Protein AF-0000000066163074 (afdb_homodimer)

Solvent-accessible surface area (backbone atoms only — not comparable to full-atom values): 10257 Å² total; per-residue (Å²): 130,59,68,66,58,40,49,53,44,9,51,51,46,27,50,47,53,53,48,52,39,58,75,69,28,53,59,56,53,18,57,73,70,73,49,56,50,67,56,55,60,53,31,64,76,49,52,41,51,51,48,14,40,52,37,32,73,64,60,67,40,55,69,51,45,58,46,47,51,47,50,45,52,49,45,47,53,53,57,69,54,60,77,75,79,71,65,78,72,77,70,128,129,58,68,66,58,40,48,53,45,8,50,50,45,28,52,46,53,54,48,51,38,58,74,70,28,55,59,57,53,20,56,73,71,72,48,55,48,68,54,56,61,54,31,66,76,49,53,41,51,51,49,15,40,52,37,32,75,65,61,69,42,55,69,50,46,59,46,48,51,48,49,47,53,49,44,49,55,51,57,70,54,65,80,75,79,70,65,77,77,72,74,129

Radius of gyration: 22.85 Å; Cα contacts (8 Å, |Δi|>4): 133; chains: 2; bounding box: 43×94×61 Å

InterPro domains:
  IPR001387 Cro/C1-type, helix-turn-helix domain [cd00093] (26-67)
  IPR007933 Transcription activator CII [PF05269] (1-91)
  IPR010982 Lambda repressor-like, DNA-binding domain superfamily [G3DSA:1.10.260.40] (2-82)
  IPR010982 Lambda repressor-like, DNA-binding domain superfamily [SSF47413] (5-79)

Seque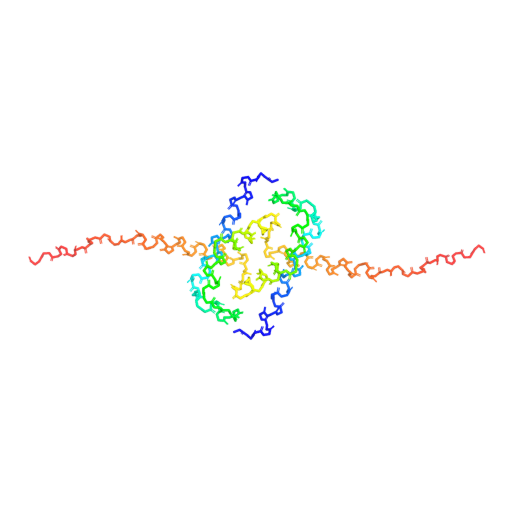nce (184 aa):
MELTSTRKKANAITSSILNRIAIRGQRKVADALGINESQISRWKGDFIPKMGMLLAVLEWGVEDEELAELAKKVAHLLTKEKPQDCGNSFEAMELTSTRKKANAITSSILNRIAIRGQRKVADALGINESQISRWKGDFIPKMGMLLAVLEWGVEDEELAELAKKVAHLLTKEKPQDCGNSFEA

Organism: Salmonella phage P22 (NCBI:txid10754)

Secondary structure (DSSP, 8-state):
--HHHHHHHHHHHHHHHHHHHHHH-HHHHHHHHTS-HHHHHHHTTTHHHHHHHHHHHTT--HHHHHHHHHHHHHHHHHHHS-----------/--HHHHHHHHHHHHHHHHHHHHHH-HHHHHHHHTS-HHHHHHHTTTHHHHHHHHHHHTT--HHHHHHHHHHHHHHHHHHSS-----------

Nearest PDB structures (foldseek):
  8igr-assembly1_C  TM=7.443E-01  e=2.451E-06  Opitutus terrae
  1zs4-assembly1_C  TM=7.056E-01  e=2.034E-06  Lambdavirus lambda
  1xwr-assembly1_D  TM=6.818E-01  e=3.142E-06  Lambdavirus lambda
  1xwr-assembly1_B  TM=7.071E-01  e=4.560E-06  Lambdavirus lambda
  1zs4-assembly1_B  TM=6.484E-01  e=6.221E-06  Lambdavirus lambda

pLDDT: mean 77.56, std 20.1, range [38.16, 97.31]

Structure (mmCIF, N/CA/C/O backbone):
data_AF-0000000066163074-model_v1
#
loop_
_entity.id
_entity.type
_entity.pdbx_description
1 polymer 'Transcriptional activator protein C1'
#
loop_
_atom_site.group_PDB
_atom_site.id
_atom_site.type_symbol
_atom_site.label_atom_id
_atom_site.label_alt_id
_atom_site.label_comp_id
_atom_site.label_asym_id
_atom_site.label_entity_id
_atom_site.label_seq_id
_atom_site.pdbx_PDB_ins_code
_atom_site.Cartn_x
_atom_site.Cartn_y
_atom_site.Cartn_z
_atom_site.occupancy
_atom_site.B_iso_or_equiv
_atom_site.auth_seq_id
_atom_site.auth_comp_id
_atom_site.auth_asym_id
_atom_site.auth_atom_id
_atom_site.pdbx_PDB_model_num
ATOM 1 N N . MET A 1 1 ? -12.43 -15.164 4.781 1 49.72 1 MET A N 1
ATOM 2 C CA . MET A 1 1 ? -12.367 -13.898 5.504 1 49.72 1 MET A CA 1
ATOM 3 C C . MET A 1 1 ? -13.594 -13.039 5.203 1 49.72 1 MET A C 1
ATOM 5 O O . MET A 1 1 ? -14.086 -13.023 4.074 1 49.72 1 MET A O 1
ATOM 9 N N . GLU A 1 2 ? -14.43 -12.711 6.121 1 65.25 2 GLU A N 1
ATOM 10 C CA . GLU A 1 2 ? -15.688 -12.008 5.891 1 65.25 2 GLU A CA 1
ATOM 11 C C . GLU A 1 2 ? -15.445 -10.641 5.254 1 65.25 2 GLU A C 1
ATOM 13 O O . GLU A 1 2 ? -14.477 -9.961 5.586 1 65.25 2 GLU A O 1
ATOM 18 N N . LEU A 1 3 ? -15.883 -10.445 4.109 1 71.88 3 LEU A N 1
ATOM 19 C CA . LEU A 1 3 ? -15.812 -9.211 3.328 1 71.88 3 LEU A CA 1
ATOM 20 C C . LEU A 1 3 ? -15.891 -7.988 4.234 1 71.88 3 LEU A C 1
ATOM 22 O O . LEU A 1 3 ? -15.164 -7.016 4.035 1 71.88 3 LEU A O 1
ATOM 26 N N . THR A 1 4 ? -16.719 -8.117 5.27 1 79.69 4 THR A N 1
ATOM 27 C CA . THR A 1 4 ? -16.906 -6.977 6.156 1 79.69 4 THR A CA 1
ATOM 28 C C . THR A 1 4 ? -15.656 -6.73 7.004 1 79.69 4 THR A C 1
ATOM 30 O O . THR A 1 4 ? -15.266 -5.582 7.223 1 79.69 4 THR A O 1
ATOM 33 N N . SER A 1 5 ? -15.062 -7.777 7.332 1 87.19 5 SER A N 1
ATOM 34 C CA . SER A 1 5 ? -13.859 -7.641 8.141 1 87.19 5 SER A CA 1
ATOM 35 C C . SER A 1 5 ? -12.688 -7.129 7.301 1 87.19 5 SER A C 1
ATOM 37 O O . SER A 1 5 ? -11.906 -6.297 7.762 1 87.19 5 SER A O 1
ATOM 39 N N . THR A 1 6 ? -12.641 -7.508 6.086 1 88.62 6 THR A N 1
ATOM 40 C CA . THR A 1 6 ? -11.578 -7.07 5.188 1 88.62 6 THR A CA 1
ATOM 41 C C . THR A 1 6 ? -11.727 -5.59 4.852 1 88.62 6 THR A C 1
ATOM 43 O O . THR A 1 6 ? -10.734 -4.855 4.789 1 88.62 6 THR A O 1
ATOM 46 N N . ARG A 1 7 ? -13.016 -5.188 4.801 1 90.25 7 ARG A N 1
ATOM 47 C CA . ARG A 1 7 ? -13.273 -3.785 4.492 1 90.25 7 ARG A CA 1
ATOM 48 C C . ARG A 1 7 ? -12.891 -2.887 5.664 1 90.25 7 ARG A C 1
ATOM 50 O O . ARG A 1 7 ? -12.367 -1.787 5.465 1 90.25 7 ARG A O 1
ATOM 57 N N . LYS A 1 8 ? -13.164 -3.375 6.805 1 91.06 8 LYS A N 1
ATOM 58 C CA . LYS A 1 8 ? -12.789 -2.611 7.992 1 91.06 8 LYS A CA 1
ATOM 59 C C . LYS A 1 8 ? -11.273 -2.479 8.102 1 91.06 8 LYS A C 1
ATOM 61 O O . LYS A 1 8 ? -10.758 -1.404 8.422 1 91.06 8 LYS A O 1
ATOM 66 N N . LYS A 1 9 ? -10.648 -3.531 7.777 1 89.12 9 LYS A N 1
ATOM 67 C CA . LYS A 1 9 ? -9.188 -3.502 7.797 1 89.12 9 LYS A CA 1
ATOM 68 C C . LYS A 1 9 ? -8.641 -2.58 6.711 1 89.12 9 LYS A C 1
ATOM 70 O O . LYS A 1 9 ? -7.691 -1.832 6.945 1 89.12 9 LYS A O 1
ATOM 75 N N . ALA A 1 10 ? -9.258 -2.625 5.574 1 92 10 ALA A N 1
ATOM 76 C CA . ALA A 1 10 ? -8.867 -1.763 4.465 1 92 10 ALA A CA 1
ATOM 77 C C . ALA A 1 10 ? -9.008 -0.29 4.836 1 92 10 ALA A C 1
ATOM 79 O O . ALA A 1 10 ? -8.109 0.514 4.562 1 92 10 ALA A O 1
ATOM 80 N N . ASN A 1 11 ? -10.109 0.007 5.492 1 92.06 11 ASN A N 1
ATOM 81 C CA . ASN A 1 11 ? -10.344 1.383 5.918 1 92.06 11 ASN A CA 1
ATOM 82 C C . ASN A 1 11 ? -9.32 1.835 6.949 1 92.06 11 ASN A C 1
ATOM 84 O O . ASN A 1 11 ? -8.867 2.984 6.926 1 92.06 11 ASN A O 1
ATOM 88 N N . ALA A 1 12 ? -8.938 0.929 7.777 1 89.62 12 ALA A N 1
ATOM 89 C CA . ALA A 1 12 ? -7.945 1.246 8.805 1 89.62 12 ALA A CA 1
ATOM 90 C C . ALA A 1 12 ? -6.578 1.508 8.18 1 89.62 12 ALA A C 1
ATOM 92 O O . ALA A 1 12 ? -5.875 2.441 8.578 1 89.62 12 ALA A O 1
ATOM 93 N N . ILE A 1 13 ? -6.25 0.752 7.215 1 90.88 13 ILE A N 1
ATOM 94 C CA . ILE A 1 13 ? -4.977 0.93 6.523 1 90.88 13 ILE A CA 1
ATOM 95 C C . ILE A 1 13 ? -4.98 2.26 5.773 1 90.88 13 ILE A C 1
ATOM 97 O O . ILE A 1 13 ? -4.023 3.033 5.867 1 90.88 13 ILE A O 1
ATOM 101 N N . THR A 1 14 ? -6.098 2.529 5.129 1 92.31 14 THR A N 1
ATOM 102 C CA . THR A 1 14 ? -6.254 3.779 4.391 1 92.31 14 THR A CA 1
ATOM 103 C C . THR A 1 14 ? -6.094 4.977 5.32 1 92.31 14 THR A C 1
ATOM 105 O O . THR A 1 14 ? -5.352 5.914 5.016 1 92.31 14 THR A O 1
ATOM 108 N N . SER A 1 15 ? -6.777 4.855 6.449 1 91.62 15 SER A N 1
ATOM 109 C CA . SER A 1 15 ? -6.707 5.934 7.43 1 91.62 15 SER A CA 1
ATOM 110 C C . SER A 1 15 ? -5.281 6.125 7.938 1 91.62 15 SER A C 1
ATOM 112 O O . SER A 1 15 ? -4.824 7.258 8.109 1 91.62 15 SER A O 1
ATOM 114 N N . SER A 1 16 ? -4.598 5.055 8.133 1 88.69 16 SER A N 1
ATOM 115 C CA . SER A 1 16 ? -3.225 5.113 8.625 1 88.69 16 SER A CA 1
ATOM 116 C C . SER A 1 16 ? -2.297 5.773 7.613 1 88.69 16 SER A C 1
ATOM 118 O O . SER A 1 16 ? -1.435 6.574 7.984 1 88.69 16 SER A O 1
ATOM 120 N N . ILE A 1 17 ? -2.463 5.504 6.398 1 91.75 17 ILE A N 1
ATOM 121 C CA . ILE A 1 17 ? -1.638 6.078 5.34 1 91.75 17 ILE A CA 1
ATOM 122 C C . ILE A 1 17 ? -1.912 7.578 5.227 1 91.75 17 ILE A C 1
ATOM 124 O O . ILE A 1 17 ? -0.98 8.383 5.164 1 91.75 17 ILE A O 1
ATOM 128 N N . LEU A 1 18 ? -3.178 7.91 5.277 1 92.38 18 LEU A N 1
ATOM 129 C CA . LEU A 1 18 ? -3.559 9.312 5.18 1 92.38 18 LEU A CA 1
ATOM 130 C C . LEU A 1 18 ? -3.021 10.109 6.367 1 92.38 18 LEU A C 1
ATOM 132 O O . LEU A 1 18 ? -2.562 11.242 6.207 1 92.38 18 LEU A O 1
ATOM 136 N N . ASN A 1 19 ? -3.039 9.453 7.48 1 88.25 19 ASN A N 1
ATOM 137 C CA . ASN A 1 19 ? -2.512 10.086 8.68 1 88.25 19 ASN A CA 1
ATOM 138 C C . ASN A 1 19 ? -1.003 10.297 8.586 1 88.25 19 ASN A C 1
ATOM 140 O O . ASN A 1 19 ? -0.492 11.344 9 1 88.25 19 ASN A O 1
ATOM 144 N N . ARG A 1 20 ? -0.364 9.359 8.055 1 89.56 20 ARG A N 1
ATOM 145 C CA . ARG A 1 20 ? 1.082 9.484 7.902 1 89.56 20 ARG A CA 1
ATOM 146 C C . ARG A 1 20 ? 1.434 10.594 6.914 1 89.56 20 ARG A C 1
ATOM 148 O O . ARG A 1 20 ? 2.395 11.336 7.125 1 89.56 20 ARG A O 1
ATOM 155 N N . ILE A 1 21 ? 0.714 10.695 5.934 1 92.69 21 ILE A N 1
ATOM 156 C CA . ILE A 1 21 ? 0.917 11.781 4.98 1 92.69 21 ILE A CA 1
ATOM 157 C C . ILE A 1 21 ? 0.684 13.125 5.668 1 92.69 21 ILE A C 1
ATOM 159 O O . ILE A 1 21 ? 1.457 14.062 5.48 1 92.69 21 ILE A O 1
ATOM 163 N N . ALA A 1 22 ? -0.344 13.164 6.434 1 90.75 22 ALA A N 1
ATOM 164 C CA . ALA A 1 22 ? -0.709 14.406 7.113 1 90.75 22 ALA A CA 1
ATOM 165 C C . ALA A 1 22 ? 0.36 14.812 8.117 1 90.75 22 ALA A C 1
ATOM 167 O O . ALA A 1 22 ? 0.726 15.992 8.203 1 90.75 22 ALA A O 1
ATOM 168 N N . ILE A 1 23 ? 0.859 13.922 8.844 1 84.81 23 ILE A N 1
ATOM 169 C CA . ILE A 1 23 ? 1.831 14.195 9.898 1 84.81 23 ILE A CA 1
ATOM 170 C C . ILE A 1 23 ? 3.154 14.641 9.281 1 84.81 23 ILE A C 1
ATOM 172 O O . ILE A 1 23 ? 3.787 15.578 9.766 1 84.81 23 ILE A O 1
ATOM 176 N N . ARG A 1 24 ? 3.564 14.023 8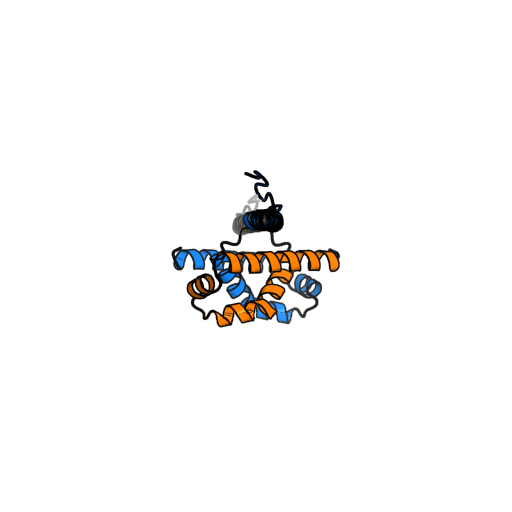.266 1 88.44 24 ARG A N 1
ATOM 177 C CA . ARG A 1 24 ? 4.801 14.398 7.59 1 88.44 24 ARG A CA 1
ATOM 178 C C . ARG A 1 24 ? 4.621 15.688 6.793 1 88.44 24 ARG A C 1
ATOM 180 O O . ARG A 1 24 ? 5.57 16.453 6.621 1 88.44 24 ARG A O 1
ATOM 187 N N . GLY A 1 25 ? 3.404 15.906 6.27 1 92.25 25 GLY A N 1
ATOM 188 C CA . GLY A 1 25 ? 3.117 17.016 5.375 1 92.25 25 GLY A CA 1
ATOM 189 C C . GLY A 1 25 ? 2.957 16.594 3.928 1 92.25 25 GLY A C 1
ATOM 190 O O . GLY A 1 25 ? 3.879 16.031 3.336 1 92.25 25 GLY A O 1
ATOM 191 N N . GLN A 1 26 ? 1.865 16.875 3.42 1 94.31 26 GLN A N 1
ATOM 192 C CA . GLN A 1 26 ? 1.563 16.469 2.049 1 94.31 26 GLN A CA 1
ATOM 193 C C . GLN A 1 26 ? 2.605 17.016 1.075 1 94.31 26 GLN A C 1
ATOM 195 O O . GLN A 1 26 ? 3.012 16.312 0.142 1 94.31 26 GLN A O 1
ATOM 200 N N . ARG A 1 27 ? 3.041 18.25 1.321 1 95.81 27 ARG A N 1
ATOM 201 C CA . ARG A 1 27 ? 4.043 18.844 0.449 1 95.81 27 ARG A CA 1
ATOM 202 C C . ARG A 1 27 ? 5.371 18.109 0.541 1 95.81 27 ARG A C 1
ATOM 204 O O . ARG A 1 27 ? 6.023 17.859 -0.477 1 95.81 27 ARG A O 1
ATOM 211 N N . LYS A 1 28 ? 5.812 17.75 1.668 1 94.81 28 LYS A N 1
ATOM 212 C CA . LYS A 1 28 ? 7.07 17.031 1.876 1 94.81 28 LYS A CA 1
ATOM 213 C C . LYS A 1 28 ? 7.035 15.648 1.236 1 94.81 28 LYS A C 1
ATOM 215 O O . LYS A 1 28 ? 8.016 15.219 0.624 1 94.81 28 LYS A O 1
ATOM 220 N N . VAL A 1 29 ? 5.934 15 1.354 1 95.06 29 VAL A N 1
ATOM 221 C CA . VAL A 1 29 ? 5.77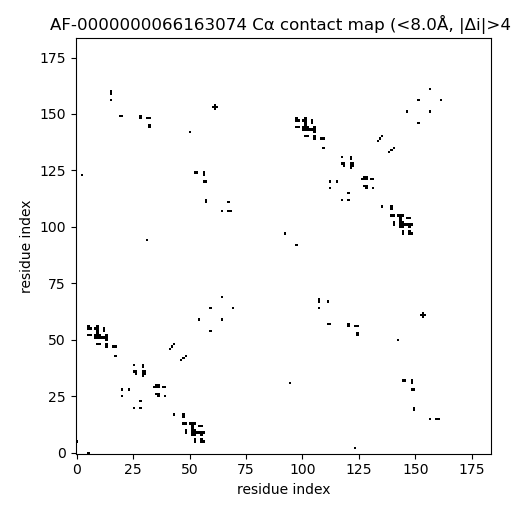7 13.68 0.752 1 95.06 29 VAL A CA 1
ATOM 222 C C . VAL A 1 29 ? 5.828 13.797 -0.77 1 95.06 29 VAL A C 1
ATOM 224 O O . VAL A 1 29 ? 6.512 13.016 -1.436 1 95.06 29 VAL A O 1
ATOM 227 N N . ALA A 1 30 ? 5.09 14.812 -1.291 1 97.19 30 ALA A N 1
ATOM 228 C CA . ALA A 1 30 ? 5.082 15.047 -2.732 1 97.19 30 ALA A CA 1
ATOM 229 C C . ALA A 1 30 ? 6.496 15.297 -3.254 1 97.19 30 ALA A C 1
ATOM 231 O O . ALA A 1 30 ? 6.898 14.727 -4.273 1 97.19 30 ALA A O 1
ATOM 232 N N . ASP A 1 31 ? 7.254 16.094 -2.51 1 95.44 31 ASP A N 1
ATOM 233 C CA . ASP A 1 31 ? 8.625 16.406 -2.895 1 95.44 31 ASP A CA 1
ATOM 234 C C . ASP A 1 31 ? 9.5 15.156 -2.902 1 95.44 31 ASP A C 1
ATOM 236 O O . ASP A 1 31 ? 10.336 14.984 -3.787 1 95.44 31 ASP A O 1
ATOM 240 N N . ALA A 1 32 ? 9.234 14.344 -1.963 1 94.12 32 ALA A N 1
ATOM 241 C CA . ALA A 1 32 ? 10.008 13.109 -1.87 1 94.12 32 ALA A CA 1
ATOM 242 C C . ALA A 1 32 ? 9.711 12.188 -3.043 1 94.12 32 ALA A C 1
ATOM 244 O O . ALA A 1 32 ? 10.586 11.445 -3.496 1 94.12 32 ALA A O 1
ATOM 245 N N . LEU A 1 33 ? 8.516 12.234 -3.471 1 94.69 33 LEU A N 1
ATOM 246 C CA . LEU A 1 33 ? 8.094 11.391 -4.586 1 94.69 33 LEU A CA 1
ATOM 247 C C . LEU A 1 33 ? 8.398 12.062 -5.918 1 94.69 33 LEU A C 1
ATOM 249 O O . LEU A 1 33 ? 8.273 11.438 -6.977 1 94.69 33 LEU A O 1
ATOM 253 N N . GLY A 1 34 ? 8.742 13.305 -5.949 1 94.94 34 GLY A N 1
ATOM 254 C CA . GLY A 1 34 ? 9.008 14.055 -7.168 1 94.94 34 GLY A CA 1
ATOM 255 C C . GLY A 1 34 ? 7.75 14.422 -7.934 1 94.94 34 GLY A C 1
ATOM 256 O O . GLY A 1 34 ? 7.746 14.406 -9.164 1 94.94 34 GLY A O 1
ATOM 257 N N . ILE A 1 35 ? 6.66 14.562 -7.199 1 95.06 35 ILE A N 1
ATOM 258 C CA . ILE A 1 35 ? 5.398 14.914 -7.848 1 95.06 35 ILE A CA 1
ATOM 259 C C . ILE A 1 35 ? 4.824 16.172 -7.215 1 95.06 35 ILE A C 1
ATOM 261 O O . ILE A 1 35 ? 5.375 16.703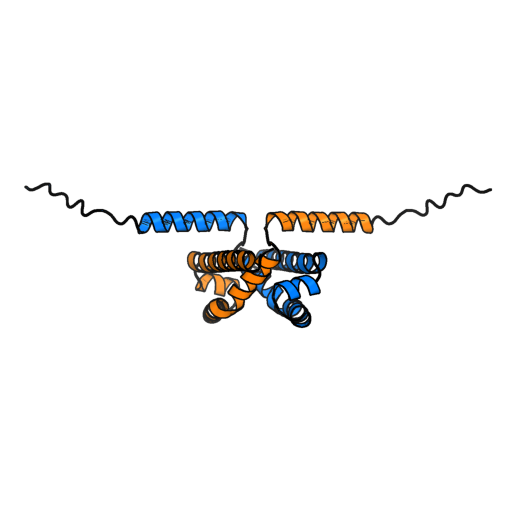 -6.242 1 95.06 35 ILE A O 1
ATOM 265 N N . ASN A 1 36 ? 3.691 16.703 -7.859 1 96.5 36 ASN A N 1
ATOM 266 C CA . ASN A 1 36 ? 3.01 17.875 -7.309 1 96.5 36 ASN A CA 1
ATOM 267 C C . ASN A 1 36 ? 2.057 17.484 -6.18 1 96.5 36 ASN A C 1
ATOM 269 O O . ASN A 1 36 ? 1.429 16.422 -6.234 1 96.5 36 ASN A O 1
ATOM 273 N N . GLU A 1 37 ? 1.898 18.422 -5.277 1 94.5 37 GLU A N 1
ATOM 274 C CA . GLU A 1 37 ? 1.022 18.203 -4.133 1 94.5 37 GLU A CA 1
ATOM 275 C C . GLU A 1 37 ? -0.395 17.859 -4.578 1 94.5 37 GLU A C 1
ATOM 277 O O . GLU A 1 37 ? -1.091 17.078 -3.912 1 94.5 37 GLU A O 1
ATOM 282 N N . SER A 1 38 ? -0.752 18.422 -5.664 1 95.12 38 SER A N 1
ATOM 283 C CA . SER A 1 38 ? -2.092 18.172 -6.184 1 95.12 38 SER A CA 1
ATOM 284 C C . SER A 1 38 ? -2.279 16.703 -6.543 1 95.12 38 SER A C 1
ATOM 286 O O . SER A 1 38 ? -3.4 16.188 -6.512 1 95.12 38 SER A O 1
ATOM 288 N N . GLN A 1 39 ? -1.152 16.094 -6.918 1 96.19 39 GLN A N 1
ATOM 289 C CA . GLN A 1 39 ? -1.227 14.664 -7.211 1 96.19 39 GLN A CA 1
ATOM 290 C C . GLN A 1 39 ? -1.542 13.859 -5.953 1 96.19 39 GLN A C 1
ATOM 292 O O . GLN A 1 39 ? -2.359 12.938 -5.988 1 96.19 39 GLN A O 1
ATOM 297 N N . ILE A 1 40 ? -1.008 14.227 -4.848 1 95.5 40 ILE A N 1
ATOM 298 C CA . ILE A 1 40 ? -1.279 13.555 -3.58 1 95.5 40 ILE A CA 1
ATOM 299 C C . ILE A 1 40 ? -2.752 13.719 -3.211 1 95.5 40 ILE A C 1
ATOM 301 O O . ILE A 1 40 ? -3.375 12.797 -2.684 1 95.5 40 ILE A O 1
ATOM 305 N N . SER A 1 41 ? -3.334 14.938 -3.469 1 94.25 41 SER A N 1
ATOM 306 C CA . SER A 1 41 ? -4.746 15.188 -3.188 1 94.25 41 SER A CA 1
ATOM 307 C C . SER A 1 41 ? -5.637 14.227 -3.969 1 94.25 41 SER A C 1
ATOM 309 O O . SER A 1 41 ? -6.645 13.742 -3.443 1 94.25 41 SER A O 1
ATOM 311 N N . ARG A 1 42 ? -5.242 13.93 -5.16 1 94.69 42 ARG A N 1
ATOM 312 C CA . ARG A 1 42 ? -6.004 13.008 -5.992 1 94.69 42 ARG A CA 1
ATOM 313 C C . ARG A 1 42 ? -5.863 11.578 -5.48 1 94.69 42 ARG A C 1
ATOM 315 O O . ARG A 1 42 ? -6.816 10.797 -5.543 1 94.69 42 ARG A O 1
ATOM 322 N N . TRP A 1 43 ? -4.719 11.219 -5.004 1 95.75 43 TRP A N 1
ATOM 323 C CA . TRP A 1 43 ? -4.461 9.875 -4.508 1 95.75 43 TRP A CA 1
ATOM 324 C C . TRP A 1 43 ? -5.355 9.555 -3.312 1 95.75 43 TRP A C 1
ATOM 326 O O . TRP A 1 43 ? -5.691 8.391 -3.076 1 95.75 43 TRP A O 1
ATOM 336 N N . LYS A 1 44 ? -5.762 10.516 -2.566 1 94.81 44 LYS A N 1
ATOM 337 C CA . LYS A 1 44 ? -6.574 10.336 -1.367 1 94.81 44 LYS A CA 1
ATOM 338 C C . LYS A 1 44 ? -7.953 9.789 -1.716 1 94.81 44 LYS A C 1
ATOM 340 O O . LYS A 1 44 ? -8.562 9.07 -0.917 1 94.81 44 LYS A O 1
ATOM 345 N N . GLY A 1 45 ? -8.445 10.109 -2.887 1 92.81 45 GLY A N 1
ATOM 346 C CA . GLY A 1 45 ? -9.797 9.742 -3.273 1 92.81 45 GLY A CA 1
ATOM 347 C C . GLY A 1 45 ? -9.883 8.375 -3.932 1 92.81 45 GLY A C 1
ATOM 348 O O . GLY A 1 45 ? -10.93 7.734 -3.908 1 92.81 45 GLY A O 1
ATOM 349 N N . ASP A 1 46 ? -8.883 7.965 -4.555 1 93.69 46 ASP A N 1
ATOM 350 C CA . ASP A 1 46 ? -8.984 6.758 -5.371 1 93.69 46 ASP A CA 1
ATOM 351 C C . ASP A 1 46 ? -7.836 5.793 -5.07 1 93.69 46 ASP A C 1
ATOM 353 O O . ASP A 1 46 ? -8.062 4.676 -4.609 1 93.69 46 ASP A O 1
ATOM 357 N N . PHE A 1 47 ? -6.645 6.281 -5.168 1 96.12 47 PHE A N 1
ATOM 358 C CA . PHE A 1 47 ? -5.438 5.465 -5.102 1 96.12 47 PHE A CA 1
ATOM 359 C C . PHE A 1 47 ? -5.258 4.875 -3.711 1 96.12 47 PHE A C 1
ATOM 361 O O . PHE A 1 47 ? -5.078 3.662 -3.562 1 96.12 47 PHE A O 1
ATOM 368 N N . ILE A 1 48 ? -5.355 5.625 -2.686 1 96.88 48 ILE A N 1
ATOM 369 C CA . ILE A 1 48 ? -5.008 5.203 -1.333 1 96.88 48 ILE A CA 1
ATOM 370 C C . ILE A 1 48 ? -6.051 4.219 -0.812 1 96.88 48 ILE A C 1
ATOM 372 O O . ILE A 1 48 ? -5.703 3.182 -0.243 1 96.88 48 ILE A O 1
ATOM 376 N N . PRO A 1 49 ? -7.359 4.484 -1.096 1 96.75 49 PRO A N 1
ATOM 377 C CA . PRO A 1 49 ? -8.352 3.482 -0.703 1 96.75 49 PRO A CA 1
ATOM 378 C C . PRO A 1 49 ? -8.148 2.145 -1.408 1 96.75 49 PRO A C 1
ATOM 380 O O . PRO A 1 49 ? -8.32 1.087 -0.797 1 96.75 49 PRO A O 1
ATOM 383 N N . LYS A 1 50 ? -7.77 2.123 -2.633 1 96.06 50 LYS A N 1
ATOM 384 C CA . LYS A 1 50 ? -7.488 0.893 -3.369 1 96.06 50 LYS A CA 1
ATOM 385 C C . LYS A 1 50 ? -6.277 0.169 -2.791 1 96.06 50 LYS A C 1
ATOM 387 O O . LYS A 1 50 ? -6.273 -1.059 -2.686 1 96.06 50 LYS A O 1
ATOM 392 N N . MET A 1 51 ? -5.316 0.999 -2.475 1 96.25 51 MET A N 1
ATOM 393 C CA . MET A 1 51 ? -4.129 0.437 -1.836 1 96.25 51 MET A CA 1
ATOM 394 C C . MET A 1 51 ? -4.492 -0.244 -0.52 1 96.25 51 MET A C 1
ATOM 396 O O . MET A 1 51 ? -4.062 -1.37 -0.261 1 96.25 51 MET A O 1
ATOM 400 N N . GLY A 1 52 ? -5.262 0.492 0.263 1 94.38 52 GLY A N 1
ATOM 401 C CA . GLY A 1 52 ? -5.695 -0.096 1.521 1 94.38 52 GLY A CA 1
ATOM 402 C C . GLY A 1 52 ? -6.43 -1.412 1.342 1 94.38 52 GLY A C 1
ATOM 403 O O . GLY A 1 52 ? -6.215 -2.355 2.105 1 94.38 52 GLY A O 1
ATOM 404 N N . MET A 1 53 ? -7.32 -1.49 0.381 1 94.94 53 MET A N 1
ATOM 405 C CA . MET A 1 53 ? -8.086 -2.701 0.106 1 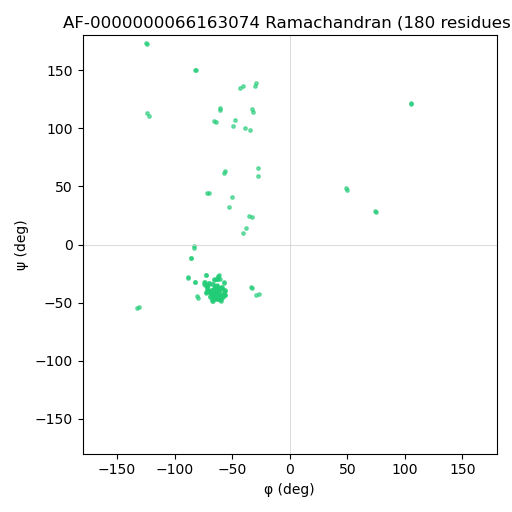94.94 53 MET A CA 1
ATOM 406 C C . MET A 1 53 ? -7.168 -3.854 -0.281 1 94.94 53 MET A C 1
ATOM 408 O O . MET A 1 53 ? -7.32 -4.969 0.217 1 94.94 53 MET A O 1
ATOM 412 N N . LEU A 1 54 ? -6.227 -3.576 -1.162 1 95.56 54 LEU A N 1
ATOM 413 C CA . LEU A 1 54 ? -5.297 -4.613 -1.596 1 95.56 54 LEU A CA 1
ATOM 414 C C . LEU A 1 54 ? -4.473 -5.129 -0.42 1 95.56 54 LEU A C 1
ATOM 416 O O . LEU A 1 54 ? -4.34 -6.344 -0.237 1 95.56 54 LEU A O 1
ATOM 420 N N . LEU A 1 55 ? -3.979 -4.203 0.324 1 93.69 55 LEU A N 1
ATOM 421 C CA . LEU A 1 55 ? -3.145 -4.582 1.459 1 93.69 55 LEU A CA 1
ATOM 422 C C . LEU A 1 55 ? -3.947 -5.383 2.48 1 93.69 55 LEU A C 1
ATOM 424 O O . LEU A 1 55 ? -3.426 -6.312 3.096 1 93.69 55 LEU A O 1
ATOM 428 N N . ALA A 1 56 ? -5.16 -4.984 2.646 1 93.06 56 ALA A N 1
ATOM 429 C CA . ALA A 1 56 ? -6.023 -5.719 3.564 1 93.06 56 ALA A CA 1
ATOM 430 C C . ALA A 1 56 ? -6.277 -7.137 3.062 1 93.06 56 ALA A C 1
ATOM 432 O O . ALA A 1 56 ? -6.227 -8.094 3.838 1 93.06 56 ALA A O 1
ATOM 433 N N . VAL A 1 57 ? -6.582 -7.305 1.815 1 94.19 57 VAL A N 1
ATOM 434 C CA . VAL A 1 57 ? -6.859 -8.609 1.227 1 94.19 57 VAL A CA 1
ATOM 435 C C . VAL A 1 57 ? -5.613 -9.492 1.313 1 94.19 57 VAL A C 1
ATOM 437 O O . VAL A 1 57 ? -5.719 -10.703 1.515 1 94.19 57 VAL A O 1
ATOM 440 N N . LEU A 1 58 ? -4.504 -8.844 1.173 1 92.75 58 LEU A N 1
ATOM 441 C CA . LEU A 1 58 ? -3.242 -9.578 1.196 1 92.75 58 LEU A CA 1
ATOM 442 C C . LEU A 1 58 ? -2.779 -9.812 2.629 1 92.75 58 LEU A C 1
ATOM 444 O O . LEU A 1 58 ? -1.747 -10.453 2.855 1 92.75 58 LEU A O 1
ATOM 448 N N . GLU A 1 59 ? -3.566 -9.289 3.594 1 86.38 59 GLU A N 1
ATOM 449 C CA . GLU A 1 59 ? -3.137 -9.367 4.984 1 86.38 59 GLU A CA 1
ATOM 450 C C . GLU A 1 59 ? -1.694 -8.898 5.148 1 86.38 59 GLU A C 1
ATOM 452 O O . GLU A 1 59 ? -0.875 -9.594 5.754 1 86.38 59 GLU A O 1
ATOM 457 N N . TRP A 1 60 ? -1.606 -7.746 4.5 1 82.12 60 TRP A N 1
ATOM 458 C CA . TRP A 1 60 ? -0.258 -7.191 4.457 1 82.12 60 TRP A CA 1
ATOM 459 C C . TRP A 1 60 ? 0.218 -6.809 5.852 1 82.12 60 TRP A C 1
ATOM 461 O O . TRP A 1 60 ? -0.448 -6.043 6.555 1 82.12 60 TRP A O 1
ATOM 471 N N . GLY A 1 61 ? 1.15 -7.582 6.484 1 64.94 61 GLY A N 1
ATOM 472 C CA . GLY A 1 61 ? 1.823 -7.262 7.734 1 64.94 61 GLY A CA 1
ATOM 473 C C . GLY A 1 61 ? 3.336 -7.266 7.613 1 64.94 61 GLY A C 1
ATOM 474 O O . GLY A 1 61 ? 3.895 -7.965 6.766 1 64.94 61 GLY A O 1
ATOM 475 N N . VAL A 1 62 ? 3.947 -6.074 7.766 1 52.97 62 VAL A N 1
ATOM 476 C CA . VAL A 1 62 ? 5.398 -5.957 7.688 1 52.97 62 VAL A CA 1
ATOM 477 C C . VAL A 1 62 ? 6.047 -7.258 8.148 1 52.97 62 VAL A C 1
ATOM 479 O O . VAL A 1 62 ? 7.008 -7.73 7.539 1 52.97 62 VAL A O 1
ATOM 482 N N . GLU A 1 63 ? 5.598 -7.867 9.195 1 54.16 63 GLU A N 1
ATOM 483 C CA . GLU A 1 63 ? 6.266 -9.062 9.703 1 54.16 63 GLU A CA 1
ATOM 484 C C . GLU A 1 63 ? 6.25 -10.188 8.664 1 54.16 63 GLU A C 1
ATOM 486 O O . GLU A 1 63 ? 7.234 -10.906 8.508 1 54.16 63 GLU A O 1
ATOM 491 N N . ASP A 1 64 ? 5.227 -10.258 8.062 1 53.19 64 ASP A N 1
ATOM 492 C CA . ASP A 1 64 ? 5.059 -11.391 7.152 1 53.19 64 ASP A CA 1
ATOM 493 C C . ASP A 1 64 ? 5.934 -11.227 5.91 1 53.19 64 ASP A C 1
ATOM 495 O O . ASP A 1 64 ? 6.434 -12.211 5.367 1 53.19 64 ASP A O 1
ATOM 499 N N . GLU A 1 65 ? 6.242 -9.984 5.582 1 54.5 65 GLU A N 1
ATOM 500 C CA . GLU A 1 65 ? 7.004 -9.789 4.352 1 54.5 65 GLU A CA 1
ATOM 501 C C . GLU A 1 65 ? 8.43 -10.312 4.492 1 54.5 65 GLU A C 1
ATOM 503 O O . GLU A 1 65 ? 8.953 -10.961 3.582 1 54.5 65 GLU A O 1
ATOM 508 N N . GLU A 1 66 ? 8.953 -9.938 5.645 1 54.22 66 GLU A N 1
ATOM 509 C CA . GLU A 1 66 ? 10.289 -10.461 5.895 1 54.22 66 GLU A CA 1
ATOM 510 C C . GLU A 1 66 ? 10.289 -11.984 5.91 1 54.22 66 GLU A C 1
ATOM 512 O O . GLU A 1 66 ? 11.211 -12.617 5.379 1 54.22 66 GLU A O 1
ATOM 517 N N . LEU A 1 67 ? 9.227 -12.352 6.461 1 54.72 67 LEU A N 1
ATOM 518 C CA . LEU A 1 67 ? 9.141 -13.805 6.551 1 54.72 67 LEU A CA 1
ATOM 519 C C . LEU A 1 67 ? 8.867 -14.422 5.184 1 54.72 67 LEU A C 1
ATOM 521 O O . LEU A 1 67 ? 9.445 -15.453 4.836 1 54.72 67 LEU A O 1
ATOM 525 N N . ALA A 1 68 ? 8.07 -13.836 4.516 1 55.06 68 ALA A N 1
ATOM 526 C CA . ALA A 1 68 ? 7.738 -14.359 3.189 1 55.06 68 ALA A CA 1
ATOM 527 C C . ALA A 1 68 ? 8.945 -14.281 2.256 1 55.06 68 ALA A C 1
ATOM 529 O O . ALA A 1 68 ? 9.211 -15.219 1.499 1 55.06 68 ALA A O 1
ATOM 530 N N . GLU A 1 69 ? 9.641 -13.18 2.287 1 58.78 69 GLU A N 1
ATOM 531 C CA . GLU A 1 69 ? 10.859 -13.062 1.491 1 58.78 69 GLU A CA 1
ATOM 532 C C . GLU A 1 69 ? 11.875 -14.125 1.892 1 58.78 69 GLU A C 1
ATOM 534 O O . GLU A 1 69 ? 12.555 -14.695 1.034 1 58.78 69 GLU A O 1
ATOM 539 N N . LEU A 1 70 ? 11.914 -14.195 3.238 1 58.88 70 LEU A N 1
ATOM 540 C CA . LEU A 1 70 ? 12.828 -15.234 3.715 1 58.88 70 LEU A CA 1
ATOM 541 C C . LEU A 1 70 ? 12.375 -16.609 3.25 1 58.88 70 LEU A C 1
ATOM 543 O O . LEU A 1 70 ? 13.195 -17.438 2.857 1 58.88 70 LEU A O 1
ATOM 547 N N . ALA A 1 71 ? 11.141 -16.75 3.283 1 57.81 71 ALA A N 1
ATOM 548 C CA . ALA A 1 71 ? 10.602 -18.047 2.848 1 57.81 71 ALA A CA 1
ATOM 549 C C . ALA A 1 71 ? 10.852 -18.266 1.359 1 57.81 71 ALA A C 1
ATOM 551 O O . ALA A 1 71 ? 11.203 -19.375 0.943 1 57.81 71 ALA A O 1
ATOM 552 N N . LYS A 1 72 ? 10.711 -17.344 0.596 1 59.12 72 LYS A N 1
ATOM 553 C CA . LYS A 1 72 ? 10.961 -17.453 -0.838 1 59.12 72 LYS A CA 1
ATOM 554 C C . LYS A 1 72 ? 12.445 -17.656 -1.12 1 59.12 72 LYS A C 1
ATOM 556 O O . LYS A 1 72 ? 12.812 -18.453 -1.981 1 59.12 72 LYS A O 1
ATOM 561 N N . LYS A 1 73 ? 13.258 -16.812 -0.438 1 58.84 73 LYS A N 1
ATOM 562 C CA . LYS A 1 73 ? 14.703 -17 -0.585 1 58.84 73 LYS A CA 1
ATOM 563 C C . LYS A 1 73 ? 15.117 -18.406 -0.203 1 58.84 73 LYS A C 1
ATOM 565 O O . LYS A 1 73 ? 15.93 -19.031 -0.89 1 58.84 73 LYS A O 1
ATOM 570 N N . VAL A 1 74 ? 14.523 -18.812 0.763 1 59.78 74 VAL A N 1
ATOM 571 C CA . VAL A 1 74 ? 14.828 -20.172 1.199 1 59.78 74 VAL A CA 1
ATOM 572 C C . VAL A 1 74 ? 14.281 -21.172 0.189 1 59.78 74 VAL A C 1
ATOM 574 O O . VAL A 1 74 ? 14.953 -22.141 -0.161 1 59.78 74 VAL A O 1
ATOM 577 N N . ALA A 1 75 ? 13.148 -20.938 -0.297 1 55.81 75 ALA A N 1
ATOM 578 C CA . ALA A 1 75 ? 12.57 -21.812 -1.316 1 55.81 75 ALA A CA 1
ATOM 579 C C . ALA A 1 75 ? 13.398 -21.781 -2.598 1 55.81 75 ALA A C 1
ATOM 581 O O . ALA A 1 75 ? 13.633 -22.812 -3.217 1 55.81 75 ALA A O 1
ATOM 582 N N . HIS A 1 76 ? 13.727 -20.641 -3 1 62.31 76 HIS A N 1
ATOM 583 C CA . HIS A 1 76 ? 14.594 -20.5 -4.164 1 62.31 76 HIS A CA 1
ATOM 584 C C . HIS A 1 76 ? 15.922 -21.219 -3.955 1 62.31 76 HIS A C 1
ATOM 586 O O . HIS A 1 76 ? 16.406 -21.906 -4.859 1 62.31 76 HIS A O 1
ATOM 592 N N . LEU A 1 77 ? 16.453 -21.016 -2.832 1 60.69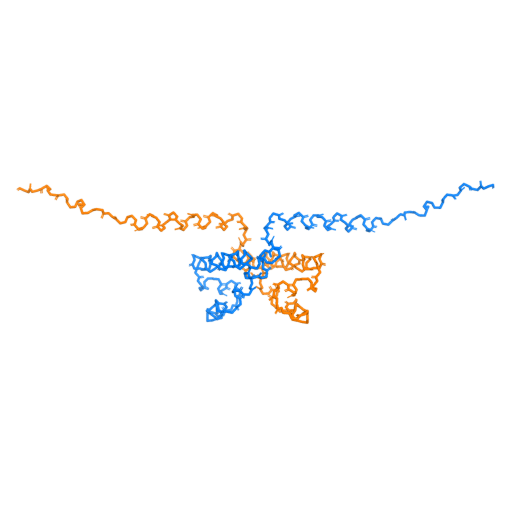 77 LEU A N 1
ATOM 593 C CA . LEU A 1 77 ? 17.688 -21.703 -2.484 1 60.69 77 LEU A CA 1
ATOM 594 C C . LEU A 1 77 ? 17.484 -23.219 -2.439 1 60.69 77 LEU A C 1
ATOM 596 O O . LEU A 1 77 ? 18.344 -23.969 -2.865 1 60.69 77 LEU A O 1
ATOM 600 N N . LEU A 1 78 ? 16.328 -23.562 -2.119 1 60.03 78 LEU A N 1
ATOM 601 C CA . LEU A 1 78 ? 16 -24.984 -2.023 1 60.03 78 LEU A CA 1
ATOM 602 C C . LEU A 1 78 ? 15.68 -25.547 -3.398 1 60.03 78 LEU A C 1
ATOM 604 O O . LEU A 1 78 ? 15.969 -26.719 -3.67 1 60.03 78 LEU A O 1
ATOM 608 N N . THR A 1 79 ? 15.133 -24.766 -4.215 1 58.53 79 THR A N 1
ATOM 609 C CA . THR A 1 79 ? 14.812 -25.219 -5.566 1 58.53 79 THR A CA 1
ATOM 610 C C . THR A 1 79 ? 16.062 -25.188 -6.457 1 58.53 79 THR A C 1
ATOM 612 O O . THR A 1 79 ? 16.156 -25.953 -7.41 1 58.53 79 THR A O 1
ATOM 615 N N . LYS A 1 80 ? 16.734 -24.047 -6.312 1 56.88 80 LYS A N 1
ATOM 616 C CA . LYS A 1 80 ? 17.984 -24.031 -7.066 1 56.88 80 LYS A CA 1
ATOM 617 C C . LYS A 1 80 ? 18.938 -25.141 -6.609 1 56.88 80 LYS A C 1
ATOM 619 O O . LYS A 1 80 ? 19.969 -25.375 -7.234 1 56.88 80 LYS A O 1
ATOM 624 N N . GLU A 1 81 ? 18.844 -25.484 -5.402 1 50.56 81 GLU A N 1
ATOM 625 C CA . GLU A 1 81 ? 19.641 -26.656 -5.043 1 50.56 81 GLU A CA 1
ATOM 626 C C . GLU A 1 81 ? 19.062 -27.922 -5.672 1 50.56 81 GLU A C 1
ATOM 628 O O . GLU A 1 81 ? 18.062 -28.469 -5.188 1 50.56 81 GLU A O 1
ATOM 633 N N . LYS A 1 82 ? 18.672 -27.922 -6.902 1 48.34 82 LYS A N 1
ATOM 634 C CA . LYS A 1 82 ? 18.469 -29.156 -7.668 1 48.34 82 LYS A CA 1
ATOM 635 C C . LYS A 1 82 ? 19.609 -30.141 -7.426 1 48.34 82 LYS A C 1
ATOM 637 O O . LYS A 1 82 ? 20.766 -29.734 -7.289 1 48.34 82 LYS A O 1
ATOM 642 N N . PRO A 1 83 ? 19.281 -31.469 -7.184 1 46.34 83 PRO A N 1
ATOM 643 C CA . PRO A 1 83 ? 19.891 -32.781 -6.875 1 46.34 83 PRO A CA 1
ATOM 644 C C . PRO A 1 83 ? 21.062 -33.094 -7.789 1 46.34 83 PRO A C 1
ATOM 646 O O . PRO A 1 83 ? 21.016 -32.812 -8.984 1 46.34 83 PRO A O 1
ATOM 649 N N . GLN A 1 84 ? 22.234 -33.062 -7.426 1 43.38 84 GLN A N 1
ATOM 650 C CA . GLN A 1 84 ? 23.234 -33.906 -8.047 1 43.38 84 GLN A CA 1
ATOM 651 C C . GLN A 1 84 ? 22.609 -35.219 -8.562 1 43.38 84 GLN A C 1
ATOM 653 O O . GLN A 1 84 ? 21.562 -35.656 -8.062 1 43.38 84 GLN A O 1
ATOM 658 N N . ASP A 1 85 ? 23 -35.75 -9.805 1 41.25 85 ASP A N 1
ATOM 659 C CA . ASP A 1 85 ? 22.938 -37.062 -10.438 1 41.25 85 ASP A CA 1
ATOM 660 C C . ASP A 1 85 ? 23.156 -38.188 -9.422 1 41.25 85 ASP A C 1
ATOM 662 O O . ASP A 1 85 ? 24.297 -38.5 -9.062 1 41.25 85 ASP A O 1
ATOM 666 N N . CYS A 1 86 ? 22.922 -38.031 -8.234 1 43.09 86 CYS A N 1
ATOM 667 C CA . CYS A 1 86 ? 23.297 -39.25 -7.551 1 43.09 86 CYS A CA 1
ATOM 668 C C . CYS A 1 86 ? 22.688 -40.469 -8.242 1 43.09 86 CYS A C 1
ATOM 670 O O . CYS A 1 86 ? 21.516 -40.781 -8.031 1 43.09 86 CYS A O 1
ATOM 672 N N . GLY A 1 87 ? 22.719 -40.438 -9.609 1 40.09 87 GLY A N 1
ATOM 673 C CA . GLY A 1 87 ? 22.594 -41.781 -10.203 1 40.09 87 GLY A CA 1
ATOM 674 C C . GLY A 1 87 ? 23.266 -42.844 -9.383 1 40.09 87 GLY A C 1
ATOM 675 O O . GLY A 1 87 ? 24.328 -42.625 -8.805 1 40.09 87 GLY A O 1
ATOM 676 N N . ASN A 1 88 ? 22.547 -43.625 -8.523 1 42.06 88 ASN A N 1
ATOM 677 C CA . ASN A 1 88 ? 22.844 -44.938 -7.965 1 42.06 88 ASN A CA 1
ATOM 678 C C . ASN A 1 88 ? 23.75 -45.75 -8.891 1 42.06 88 ASN A C 1
ATOM 680 O O . ASN A 1 88 ? 23.344 -46.125 -9.992 1 42.06 88 ASN A O 1
ATOM 684 N N . SER A 1 89 ? 24.938 -45.312 -9.242 1 42.03 89 SER A N 1
ATOM 685 C CA . SER A 1 89 ? 25.953 -46.188 -9.82 1 42.03 89 SER A CA 1
ATOM 686 C C . SER A 1 89 ? 25.984 -47.562 -9.109 1 42.03 89 SER A C 1
ATOM 688 O O . SER A 1 89 ? 27 -48.25 -9.109 1 42.03 89 SER A O 1
ATOM 690 N N . PHE A 1 90 ? 24.984 -47.906 -8.211 1 40.16 90 PHE A N 1
ATOM 691 C CA . PHE A 1 90 ? 25.109 -49.312 -7.797 1 40.16 90 PHE A CA 1
ATOM 692 C C . PHE A 1 90 ? 25.094 -50.25 -9.008 1 40.16 90 PHE A C 1
ATOM 694 O O . PHE A 1 90 ? 24.078 -50.375 -9.688 1 40.16 90 PHE A O 1
ATOM 701 N N . GLU A 1 91 ? 26.125 -50.156 -9.953 1 42.41 91 GLU A N 1
ATOM 702 C CA . GLU A 1 91 ? 26.422 -51.219 -10.914 1 42.41 91 GLU A CA 1
ATOM 703 C C . GLU A 1 91 ? 26.109 -52.594 -10.336 1 42.41 91 GLU A C 1
ATOM 705 O O . GLU A 1 91 ? 26.547 -52.906 -9.227 1 42.41 91 GLU A O 1
ATOM 710 N N . ALA A 1 92 ? 25.109 -53.219 -10.961 1 38.16 92 ALA A N 1
ATOM 711 C CA . ALA A 1 92 ? 25 -54.688 -10.938 1 38.16 92 ALA A CA 1
ATOM 712 C C . ALA A 1 92 ? 26.312 -55.344 -11.375 1 38.16 92 ALA A C 1
ATOM 714 O O . ALA A 1 92 ? 27.016 -54.812 -12.258 1 38.16 92 ALA A O 1
ATOM 715 N N . MET B 1 1 ? 16.75 11.242 3.572 1 49.72 1 MET B N 1
ATOM 716 C CA . MET B 1 1 ? 16.828 9.852 3.127 1 49.72 1 MET B CA 1
ATOM 717 C C . MET B 1 1 ? 17.281 9.773 1.669 1 49.72 1 MET B C 1
ATOM 719 O O . MET B 1 1 ? 16.875 10.602 0.849 1 49.72 1 MET B O 1
ATOM 723 N N . GLU B 1 2 ? 18.359 9.203 1.343 1 65.75 2 GLU B N 1
ATOM 724 C CA . GLU B 1 2 ? 18.922 9.211 -0.006 1 65.75 2 GLU B CA 1
ATOM 725 C C . GLU B 1 2 ? 17.969 8.562 -1.003 1 65.75 2 GLU B C 1
ATOM 727 O O . GLU B 1 2 ? 17.297 7.582 -0.676 1 65.75 2 GLU B O 1
ATOM 732 N N . LEU B 1 3 ? 17.516 9.266 -1.921 1 72.06 3 LEU B N 1
ATOM 733 C CA . LEU B 1 3 ? 16.625 8.852 -3 1 72.06 3 LEU B CA 1
ATOM 734 C C . LEU B 1 3 ? 16.906 7.414 -3.422 1 72.06 3 LEU B C 1
ATOM 736 O O . LEU B 1 3 ? 15.984 6.637 -3.664 1 72.06 3 LEU B O 1
ATOM 740 N N . THR B 1 4 ? 18.203 7.086 -3.381 1 79.94 4 THR B N 1
ATOM 741 C CA . THR B 1 4 ? 18.578 5.75 -3.828 1 79.94 4 THR B CA 1
ATOM 742 C C . THR B 1 4 ? 18.141 4.695 -2.816 1 79.94 4 THR B C 1
ATOM 744 O O . THR B 1 4 ? 17.672 3.621 -3.193 1 79.94 4 THR B O 1
ATOM 747 N N . SER B 1 5 ? 18.219 5.074 -1.638 1 87.62 5 SER B N 1
ATOM 748 C CA . SER B 1 5 ? 17.812 4.137 -0.596 1 87.62 5 SER B CA 1
ATOM 749 C C . SER B 1 5 ? 16.297 3.977 -0.553 1 87.62 5 SER B C 1
ATOM 751 O O . SER B 1 5 ? 15.797 2.867 -0.382 1 87.62 5 SER B O 1
ATOM 753 N N . THR B 1 6 ? 15.602 5.008 -0.817 1 88.75 6 THR B N 1
ATOM 754 C CA . THR B 1 6 ? 14.148 4.965 -0.821 1 88.75 6 THR B CA 1
ATOM 755 C C . THR B 1 6 ? 13.633 4.148 -2.004 1 88.75 6 THR B C 1
ATOM 757 O O . THR B 1 6 ? 12.672 3.389 -1.869 1 88.75 6 THR B O 1
ATOM 760 N N . ARG B 1 7 ? 14.406 4.246 -3.084 1 90.38 7 ARG B N 1
ATOM 761 C CA . ARG B 1 7 ? 14.016 3.504 -4.273 1 90.38 7 ARG B CA 1
ATOM 762 C C . ARG B 1 7 ? 14.227 2.006 -4.082 1 90.38 7 ARG B C 1
ATOM 764 O O . ARG B 1 7 ? 13.414 1.194 -4.531 1 90.38 7 ARG B O 1
ATOM 771 N N . LYS B 1 8 ? 15.281 1.719 -3.443 1 91.06 8 LYS B N 1
ATOM 772 C CA . LYS B 1 8 ? 15.547 0.311 -3.162 1 91.06 8 LYS B CA 1
ATOM 773 C C . LYS B 1 8 ? 14.484 -0.276 -2.236 1 91.06 8 LYS B C 1
ATOM 775 O O . LYS B 1 8 ? 14.023 -1.397 -2.449 1 91.06 8 LYS B O 1
ATOM 780 N N . LYS B 1 9 ? 14.133 0.515 -1.312 1 89.25 9 LYS B N 1
ATOM 781 C CA . LYS B 1 9 ? 13.078 0.076 -0.397 1 89.25 9 LYS B CA 1
ATOM 782 C C . LYS B 1 9 ? 11.742 -0.053 -1.118 1 89.25 9 LYS B C 1
ATOM 784 O O . LYS B 1 9 ? 10.992 -1.005 -0.884 1 89.25 9 LYS B O 1
ATOM 789 N N . ALA B 1 10 ? 11.477 0.868 -1.981 1 92.12 10 ALA B N 1
ATOM 790 C CA . ALA B 1 10 ? 10.25 0.839 -2.775 1 92.12 10 ALA B CA 1
ATOM 791 C C . ALA B 1 10 ? 10.18 -0.424 -3.629 1 92.12 10 ALA B C 1
ATOM 793 O O . ALA B 1 10 ? 9.141 -1.08 -3.691 1 92.12 10 ALA B O 1
ATOM 794 N N . ASN B 1 11 ? 11.312 -0.746 -4.23 1 92.06 11 ASN B N 1
ATOM 795 C CA . ASN B 1 11 ? 11.367 -1.943 -5.062 1 92.06 11 ASN B CA 1
ATOM 796 C C . ASN B 1 11 ? 11.156 -3.209 -4.238 1 92.06 11 ASN B C 1
ATOM 798 O O . ASN B 1 11 ? 10.5 -4.148 -4.691 1 92.06 11 ASN B O 1
ATOM 802 N N . ALA B 1 12 ? 11.656 -3.186 -3.061 1 89.62 12 ALA B N 1
ATOM 803 C CA . ALA B 1 12 ? 11.5 -4.34 -2.18 1 89.62 12 ALA B CA 1
ATOM 804 C C . ALA B 1 12 ? 10.047 -4.516 -1.752 1 89.62 12 ALA B C 1
ATOM 806 O O . ALA B 1 12 ? 9.531 -5.637 -1.721 1 89.62 12 ALA B O 1
ATOM 807 N N . ILE B 1 13 ? 9.398 -3.447 -1.491 1 90.94 13 ILE B N 1
ATOM 808 C CA . ILE B 1 13 ? 7.992 -3.494 -1.104 1 90.94 13 ILE B CA 1
ATOM 809 C C . ILE B 1 13 ? 7.148 -3.98 -2.279 1 90.94 13 ILE B C 1
ATOM 811 O O . ILE B 1 13 ? 6.305 -4.863 -2.121 1 90.94 13 ILE B O 1
ATOM 815 N N . THR B 1 14 ? 7.477 -3.455 -3.439 1 92.25 14 THR B N 1
ATOM 816 C CA . THR B 1 14 ? 6.773 -3.848 -4.656 1 92.25 14 THR B CA 1
ATOM 817 C C . THR B 1 14 ? 6.914 -5.348 -4.902 1 92.25 14 THR B C 1
ATOM 819 O O . THR B 1 14 ? 5.926 -6.039 -5.156 1 92.25 14 THR B O 1
ATOM 822 N N . SER B 1 15 ? 8.164 -5.777 -4.766 1 91.44 15 SER B N 1
ATOM 823 C CA . SER B 1 15 ? 8.438 -7.195 -4.973 1 91.44 15 SER B CA 1
ATOM 824 C C . SER B 1 15 ? 7.68 -8.055 -3.965 1 91.44 15 SER B C 1
ATOM 826 O O . SER B 1 15 ? 7.148 -9.109 -4.316 1 91.44 15 SER B O 1
ATOM 828 N N . SER B 1 16 ? 7.598 -7.598 -2.766 1 88.69 16 SER B N 1
ATOM 829 C CA . SER B 1 16 ? 6.91 -8.336 -1.714 1 88.69 16 SER B CA 1
ATOM 830 C C . SER B 1 16 ? 5.414 -8.43 -1.993 1 88.69 16 SER B C 1
ATOM 832 O O . SER B 1 16 ? 4.801 -9.484 -1.786 1 88.69 16 SER B O 1
ATOM 834 N N . ILE B 1 17 ? 4.824 -7.41 -2.457 1 91.75 17 ILE B N 1
ATOM 835 C CA . ILE B 1 17 ? 3.4 -7.387 -2.768 1 91.75 17 ILE B CA 1
ATOM 836 C C . ILE B 1 17 ? 3.111 -8.32 -3.941 1 91.75 17 ILE B C 1
ATOM 838 O O . ILE B 1 17 ? 2.174 -9.117 -3.891 1 91.75 17 ILE B O 1
ATOM 842 N N . LEU B 1 18 ? 3.965 -8.25 -4.938 1 92.31 18 LEU B N 1
ATOM 843 C CA . LEU B 1 18 ? 3.789 -9.102 -6.113 1 92.31 18 LEU B CA 1
ATOM 844 C C . LEU B 1 18 ? 3.932 -10.57 -5.746 1 92.31 18 LEU B C 1
ATOM 846 O O . LEU B 1 18 ? 3.184 -11.414 -6.246 1 92.31 18 LEU B O 1
ATOM 850 N N . ASN B 1 19 ? 4.828 -10.797 -4.855 1 88.25 19 ASN B N 1
ATOM 851 C CA . ASN B 1 19 ? 5.031 -12.172 -4.391 1 88.25 19 ASN B CA 1
ATOM 852 C C . ASN B 1 19 ? 3.824 -12.688 -3.615 1 88.25 19 ASN B C 1
ATOM 854 O O . ASN B 1 19 ? 3.424 -13.836 -3.775 1 88.25 19 ASN B O 1
ATOM 858 N N . ARG B 1 20 ? 3.299 -11.836 -2.846 1 89.5 20 ARG B N 1
ATOM 859 C CA . ARG B 1 20 ? 2.123 -12.234 -2.078 1 89.5 20 ARG B CA 1
ATOM 860 C C . ARG B 1 20 ? 0.937 -12.5 -2.998 1 89.5 20 ARG B C 1
ATOM 862 O O . ARG B 1 20 ? 0.168 -13.438 -2.768 1 89.5 20 ARG B O 1
ATOM 869 N N . ILE B 1 21 ? 0.803 -11.75 -3.945 1 92.75 21 ILE B N 1
ATOM 870 C CA . ILE B 1 21 ? -0.248 -11.984 -4.93 1 92.75 21 ILE B CA 1
ATOM 871 C C . ILE B 1 21 ? -0.018 -13.32 -5.621 1 92.75 21 ILE B C 1
ATOM 873 O O . ILE B 1 21 ? -0.958 -14.102 -5.812 1 92.75 21 ILE B O 1
ATOM 877 N N . ALA B 1 22 ? 1.19 -13.562 -5.969 1 90.81 22 ALA B N 1
ATOM 878 C CA . ALA B 1 22 ? 1.539 -14.781 -6.688 1 90.81 22 ALA B CA 1
ATOM 879 C C . ALA B 1 22 ? 1.289 -16.016 -5.824 1 90.81 22 ALA B C 1
ATOM 881 O O . ALA B 1 22 ? 0.755 -17.016 -6.301 1 90.81 22 ALA B O 1
ATOM 882 N N . ILE B 1 23 ? 1.635 -15.977 -4.613 1 84.88 23 ILE B N 1
ATOM 883 C CA . ILE B 1 23 ? 1.523 -17.109 -3.703 1 84.88 23 ILE B CA 1
ATOM 884 C C . ILE B 1 23 ? 0.051 -17.406 -3.424 1 84.88 23 ILE B C 1
ATOM 886 O O . ILE B 1 23 ? -0.362 -18.562 -3.398 1 84.88 23 ILE B O 1
ATOM 890 N N . ARG B 1 24 ? -0.724 -16.438 -3.229 1 88.5 24 ARG B N 1
ATOM 891 C CA . ARG B 1 24 ? -2.15 -16.625 -2.986 1 88.5 24 ARG B CA 1
ATOM 892 C C . ARG B 1 24 ? -2.881 -17 -4.27 1 88.5 24 ARG B C 1
ATOM 894 O O . ARG B 1 24 ? -3.895 -17.703 -4.23 1 88.5 24 ARG B O 1
ATOM 901 N N . GLY B 1 25 ? -2.381 -16.484 -5.406 1 92.38 25 GLY B N 1
ATOM 902 C CA . GLY B 1 25 ? -3.043 -16.641 -6.691 1 92.38 25 GLY B CA 1
ATOM 903 C C . GLY B 1 25 ? -3.73 -15.375 -7.168 1 92.38 25 GLY B C 1
ATOM 904 O O . GLY B 1 25 ? -4.613 -14.844 -6.492 1 92.38 25 GLY B O 1
ATOM 905 N N . GLN B 1 26 ? -3.338 -14.938 -8.266 1 94.5 26 GLN B N 1
ATOM 906 C CA . GLN B 1 26 ? -3.875 -13.695 -8.812 1 94.5 26 GLN B CA 1
ATOM 907 C C . GLN B 1 26 ? -5.395 -13.766 -8.922 1 94.5 26 GLN B C 1
ATOM 909 O O . GLN B 1 26 ? -6.086 -12.781 -8.633 1 94.5 26 GLN B O 1
ATOM 914 N N . ARG B 1 27 ? -5.906 -14.922 -9.32 1 95.94 27 ARG B N 1
ATOM 915 C CA . ARG B 1 27 ? -7.352 -15.086 -9.461 1 95.94 27 ARG B CA 1
ATOM 916 C C . ARG B 1 27 ? -8.047 -14.977 -8.102 1 95.94 27 ARG B C 1
ATOM 918 O O . ARG B 1 27 ? -9.094 -14.336 -7.988 1 95.94 27 ARG B O 1
ATOM 925 N N . LYS B 1 28 ? -7.555 -15.562 -7.098 1 94.94 28 LYS B N 1
ATOM 926 C CA . LYS B 1 28 ? -8.133 -15.531 -5.758 1 94.94 28 LYS B CA 1
ATOM 927 C C . LYS B 1 28 ? -8.133 -14.117 -5.188 1 94.94 28 LYS B C 1
ATOM 929 O O . LYS B 1 28 ? -9.102 -13.688 -4.566 1 94.94 28 LYS B O 1
ATOM 934 N N . VAL B 1 29 ? -7.074 -13.414 -5.418 1 95.12 29 VAL B N 1
ATOM 935 C CA . VAL B 1 29 ? -6.977 -12.039 -4.949 1 95.12 29 VAL B CA 1
ATOM 936 C C . VAL B 1 29 ? -8.008 -11.172 -5.668 1 95.12 29 VAL B C 1
ATOM 938 O O . VAL B 1 29 ? -8.711 -10.375 -5.039 1 95.12 29 VAL B O 1
ATOM 941 N N . ALA B 1 30 ? -8.078 -11.359 -7.008 1 97.31 30 ALA B N 1
ATOM 942 C CA . ALA B 1 30 ? -9.055 -10.609 -7.801 1 97.31 30 ALA B CA 1
ATOM 943 C C . ALA B 1 30 ? -10.477 -10.852 -7.297 1 97.31 30 ALA B C 1
ATOM 945 O O . ALA B 1 30 ? -11.25 -9.906 -7.137 1 97.31 30 ALA B O 1
ATOM 946 N N . ASP B 1 31 ? -10.773 -12.117 -6.996 1 95.5 31 ASP B N 1
ATOM 947 C CA . ASP B 1 31 ? -12.094 -12.477 -6.5 1 95.5 31 ASP B CA 1
ATOM 948 C C . ASP B 1 31 ? -12.383 -11.812 -5.16 1 95.5 31 ASP B C 1
ATOM 950 O O . ASP B 1 31 ? -13.5 -11.359 -4.91 1 95.5 31 ASP B O 1
ATOM 954 N N . ALA B 1 32 ? -11.375 -11.758 -4.387 1 94.19 32 ALA B N 1
ATOM 955 C CA . ALA B 1 32 ? -11.531 -11.141 -3.072 1 94.19 32 ALA B CA 1
ATOM 956 C C . ALA B 1 32 ? -11.797 -9.641 -3.195 1 94.19 32 ALA B C 1
ATOM 958 O O . ALA B 1 32 ? -12.508 -9.062 -2.371 1 94.19 32 ALA B O 1
ATOM 959 N N . LEU B 1 33 ? -11.211 -9.062 -4.176 1 94.81 33 LEU B N 1
ATOM 960 C CA . LEU B 1 33 ? -11.383 -7.633 -4.406 1 94.81 33 LEU B CA 1
ATOM 961 C C . LEU B 1 33 ? -12.633 -7.363 -5.23 1 94.81 33 LEU B C 1
ATOM 963 O O . LEU B 1 33 ? -13.039 -6.207 -5.391 1 94.81 33 LEU B O 1
ATOM 967 N N . GLY B 1 34 ? -13.25 -8.336 -5.805 1 95.12 34 GLY B N 1
ATOM 968 C CA . GLY B 1 34 ? -14.422 -8.188 -6.652 1 95.12 34 GLY B CA 1
ATOM 969 C C . GLY B 1 34 ? -14.102 -7.613 -8.023 1 95.12 34 GLY B C 1
ATOM 970 O O . GLY B 1 34 ? -14.875 -6.824 -8.57 1 95.12 34 GLY B O 1
ATOM 971 N N . ILE B 1 35 ? -12.891 -7.883 -8.477 1 95.12 35 ILE B N 1
ATOM 972 C CA . ILE B 1 35 ? -12.484 -7.371 -9.789 1 95.12 35 ILE B CA 1
ATOM 973 C C . ILE B 1 35 ? -12.023 -8.531 -10.672 1 95.12 35 ILE B C 1
ATOM 975 O O . ILE B 1 35 ? -11.938 -9.672 -10.211 1 95.12 35 ILE B O 1
ATOM 979 N N . ASN B 1 36 ? -11.75 -8.195 -12.008 1 96.62 36 ASN B N 1
ATOM 980 C CA . ASN B 1 36 ? -11.227 -9.195 -12.93 1 96.62 36 ASN B CA 1
ATOM 981 C C . ASN B 1 36 ? -9.719 -9.367 -12.789 1 96.62 36 ASN B C 1
ATOM 983 O O . ASN B 1 36 ? -9.008 -8.391 -12.539 1 96.62 36 ASN B O 1
ATOM 987 N N . GLU B 1 37 ? -9.305 -10.57 -13.07 1 94.81 37 GLU B N 1
ATOM 988 C CA . GLU B 1 37 ? -7.887 -10.891 -12.977 1 94.81 37 GLU B CA 1
ATOM 989 C C . GLU B 1 37 ? -7.047 -9.969 -13.852 1 94.81 37 GLU B C 1
ATOM 991 O O . GLU B 1 37 ? -5.91 -9.641 -13.508 1 94.81 37 GLU B O 1
ATOM 996 N N . SER B 1 38 ? -7.621 -9.602 -14.922 1 95.31 38 SER B N 1
ATOM 997 C CA . SER B 1 38 ? -6.91 -8.719 -15.844 1 95.31 38 SER B CA 1
ATOM 998 C C . SER B 1 38 ? -6.598 -7.375 -15.195 1 95.31 38 SER B C 1
ATOM 1000 O O . SER B 1 38 ? -5.629 -6.715 -15.57 1 95.31 38 SER B O 1
ATOM 1002 N N . GLN B 1 39 ? -7.48 -7.008 -14.281 1 96.38 39 GLN B N 1
ATOM 1003 C CA . GLN B 1 39 ? -7.223 -5.766 -13.555 1 96.38 39 GLN B CA 1
ATOM 1004 C C . GLN B 1 39 ? -5.98 -5.891 -12.68 1 96.38 39 GLN B C 1
ATOM 1006 O O . GLN B 1 39 ? -5.152 -4.977 -12.633 1 96.38 39 GLN B O 1
ATOM 1011 N N . ILE B 1 40 ? -5.77 -6.992 -12.078 1 95.69 40 ILE B N 1
ATOM 1012 C CA . ILE B 1 40 ? -4.59 -7.23 -11.25 1 95.69 40 ILE B CA 1
ATOM 1013 C C . ILE B 1 40 ? -3.336 -7.184 -12.125 1 95.69 40 ILE B C 1
ATOM 1015 O O . ILE B 1 40 ? -2.299 -6.668 -11.703 1 95.69 40 ILE B O 1
ATOM 1019 N N . SER B 1 41 ? -3.424 -7.758 -13.375 1 94.56 41 SER B N 1
ATOM 1020 C CA . SER B 1 41 ? -2.289 -7.73 -14.297 1 94.56 41 SER B CA 1
ATOM 1021 C C . SER B 1 41 ? -1.867 -6.297 -14.609 1 94.56 41 SER B C 1
ATOM 1023 O O . SER B 1 41 ? -0.673 -6.004 -14.703 1 94.56 41 SER B O 1
ATOM 1025 N N . ARG B 1 42 ? -2.82 -5.438 -14.711 1 94.88 42 ARG B N 1
ATOM 1026 C CA . ARG B 1 42 ? -2.535 -4.031 -14.984 1 94.88 42 ARG B CA 1
ATOM 1027 C C . ARG B 1 42 ? -1.92 -3.35 -13.773 1 94.88 42 ARG B C 1
ATOM 1029 O O . ARG B 1 42 ? -1.052 -2.486 -13.906 1 94.88 42 ARG B O 1
ATOM 1036 N N . TRP B 1 43 ? -2.355 -3.705 -12.602 1 95.81 43 TRP B N 1
ATOM 1037 C CA . TRP B 1 43 ? -1.855 -3.109 -11.367 1 95.81 43 TRP B CA 1
ATOM 1038 C C . TRP B 1 43 ? -0.365 -3.383 -11.195 1 95.81 43 TRP B C 1
ATOM 1040 O O . TRP B 1 43 ? 0.347 -2.6 -10.562 1 95.81 43 TRP B O 1
ATOM 1050 N N . LYS B 1 44 ? 0.137 -4.441 -11.734 1 94.88 44 LYS B N 1
ATOM 1051 C CA . LYS B 1 44 ? 1.533 -4.848 -11.594 1 94.88 44 LYS B CA 1
ATOM 1052 C C . LYS B 1 44 ? 2.465 -3.848 -12.273 1 94.88 44 LYS B C 1
ATOM 1054 O O . LYS B 1 44 ? 3.609 -3.672 -11.852 1 94.88 44 LYS B O 1
ATOM 1059 N N . GLY B 1 45 ? 1.998 -3.201 -13.32 1 92.94 45 GLY B N 1
ATOM 1060 C CA . GLY B 1 45 ? 2.834 -2.318 -14.117 1 92.94 45 GLY B CA 1
ATOM 1061 C C . GLY B 1 45 ? 2.861 -0.893 -13.594 1 92.94 45 GLY B C 1
ATOM 1062 O O . GLY B 1 45 ? 3.812 -0.153 -13.852 1 92.94 45 GLY B O 1
ATOM 1063 N N . ASP B 1 46 ? 1.872 -0.471 -12.961 1 93.69 46 ASP B N 1
ATOM 1064 C CA . ASP B 1 46 ? 1.771 0.945 -12.625 1 93.69 46 ASP B CA 1
ATOM 1065 C C . ASP B 1 46 ? 1.392 1.131 -11.156 1 93.69 46 ASP B C 1
ATOM 1067 O O . ASP B 1 46 ? 2.162 1.698 -10.375 1 93.69 46 ASP B O 1
ATOM 1071 N N . PHE B 1 47 ? 0.32 0.517 -10.75 1 96.12 47 PHE B N 1
ATOM 1072 C CA . PHE B 1 47 ? -0.288 0.729 -9.445 1 96.12 47 PHE B CA 1
ATOM 1073 C C . PHE B 1 47 ? 0.624 0.221 -8.336 1 96.12 47 PHE B C 1
ATOM 1075 O O . PHE B 1 47 ? 0.924 0.951 -7.387 1 96.12 47 PHE B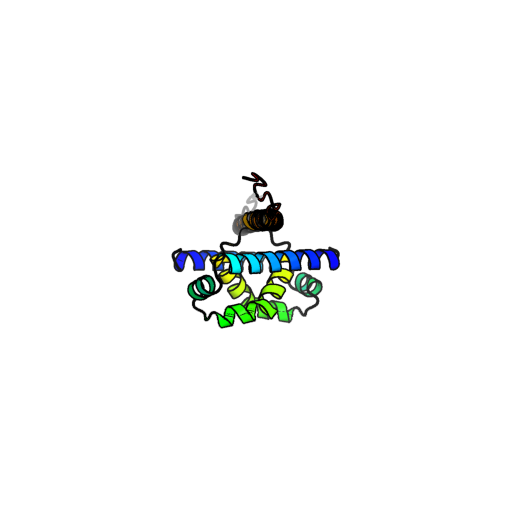 O 1
ATOM 1082 N N . ILE B 1 48 ? 1.14 -0.944 -8.414 1 96.88 48 ILE B N 1
ATOM 1083 C CA . ILE B 1 48 ? 1.859 -1.596 -7.324 1 96.88 48 ILE B CA 1
ATOM 1084 C C . ILE B 1 48 ? 3.217 -0.924 -7.125 1 96.88 48 ILE B C 1
ATOM 1086 O O . ILE B 1 48 ? 3.613 -0.635 -5.996 1 96.88 48 ILE B O 1
ATOM 1090 N N . PRO B 1 49 ? 3.908 -0.562 -8.258 1 96.69 49 PRO B N 1
ATOM 1091 C CA . PRO B 1 49 ? 5.152 0.188 -8.078 1 96.69 49 PRO B CA 1
ATOM 1092 C C . PRO B 1 49 ? 4.93 1.547 -7.414 1 96.69 49 PRO B C 1
ATOM 1094 O O . PRO B 1 49 ? 5.738 1.974 -6.586 1 96.69 49 PRO B O 1
ATOM 1097 N N . LYS B 1 50 ? 3.889 2.219 -7.691 1 96 50 LYS B N 1
ATOM 1098 C CA . LYS B 1 50 ? 3.562 3.498 -7.066 1 96 50 LYS B CA 1
ATOM 1099 C C . LYS B 1 50 ? 3.25 3.32 -5.582 1 96 50 LYS B C 1
ATOM 1101 O O . LYS B 1 50 ? 3.652 4.141 -4.754 1 96 50 LYS B O 1
ATOM 1106 N N . MET B 1 51 ? 2.514 2.25 -5.359 1 96.12 51 MET B N 1
ATOM 1107 C CA . MET B 1 51 ? 2.217 1.925 -3.969 1 96.12 51 MET B CA 1
ATOM 1108 C C . MET B 1 51 ? 3.5 1.687 -3.18 1 96.12 51 MET B C 1
ATOM 1110 O O . MET B 1 51 ? 3.666 2.221 -2.082 1 96.12 51 MET B O 1
ATOM 1114 N N . GLY B 1 52 ? 4.355 0.865 -3.783 1 94.38 52 GLY B N 1
ATOM 1115 C CA . GLY B 1 52 ? 5.629 0.613 -3.127 1 94.38 52 GLY B CA 1
ATOM 1116 C C . GLY B 1 52 ? 6.414 1.879 -2.838 1 94.38 52 GLY B C 1
ATOM 1117 O O . GLY B 1 52 ? 7.004 2.02 -1.766 1 94.38 52 GLY B O 1
ATOM 1118 N N . MET B 1 53 ? 6.473 2.805 -3.783 1 94.94 53 MET B N 1
ATOM 1119 C CA . MET B 1 53 ? 7.188 4.066 -3.625 1 94.94 53 MET B CA 1
ATOM 1120 C C . MET B 1 53 ? 6.598 4.887 -2.484 1 94.94 53 MET B C 1
ATOM 1122 O O . MET B 1 53 ? 7.332 5.426 -1.654 1 94.94 53 MET B O 1
ATOM 1126 N N . LEU B 1 54 ? 5.281 4.973 -2.453 1 95.5 54 LEU B N 1
ATOM 1127 C CA . LEU B 1 54 ? 4.621 5.734 -1.4 1 95.5 54 LEU B CA 1
ATOM 1128 C C . LEU B 1 54 ? 4.914 5.137 -0.029 1 95.5 54 LEU B C 1
ATOM 1130 O O . LEU B 1 54 ? 5.266 5.859 0.906 1 95.5 54 LEU B O 1
ATOM 1134 N N . LEU B 1 55 ? 4.773 3.861 0.03 1 93.69 55 LEU B N 1
ATOM 1135 C CA . LEU B 1 55 ? 4.996 3.186 1.304 1 93.69 55 LEU B CA 1
ATOM 1136 C C . LEU B 1 55 ? 6.445 3.338 1.755 1 93.69 55 LEU B C 1
ATOM 1138 O O . LEU B 1 55 ? 6.715 3.479 2.949 1 93.69 55 LEU B O 1
ATOM 1142 N N . ALA B 1 56 ? 7.312 3.283 0.804 1 93.06 56 ALA B N 1
ATOM 1143 C CA . ALA B 1 56 ? 8.727 3.475 1.126 1 93.06 56 ALA B CA 1
ATOM 1144 C C . ALA B 1 56 ? 8.984 4.887 1.641 1 93.06 56 ALA B C 1
ATOM 1146 O O . ALA B 1 56 ? 9.703 5.074 2.625 1 93.06 56 ALA B O 1
ATOM 1147 N N . VAL B 1 57 ? 8.453 5.875 1.001 1 94.12 57 VAL B N 1
ATOM 1148 C CA . VAL B 1 57 ? 8.641 7.27 1.388 1 94.12 57 VAL B CA 1
ATOM 1149 C C . VAL B 1 57 ? 8.047 7.508 2.773 1 94.12 57 VAL B C 1
ATOM 1151 O O . VAL B 1 57 ? 8.586 8.281 3.564 1 94.12 57 VAL B O 1
ATOM 1154 N N . LEU B 1 58 ? 6.973 6.824 3.014 1 92.62 58 LEU B N 1
ATOM 1155 C CA . LEU B 1 58 ? 6.281 6.988 4.289 1 92.62 58 LEU B CA 1
ATOM 1156 C C . LEU B 1 58 ? 6.93 6.133 5.371 1 92.62 58 LEU B C 1
ATOM 1158 O O . LEU B 1 58 ? 6.508 6.164 6.531 1 92.62 58 LEU B O 1
ATOM 1162 N N . GLU B 1 59 ? 7.957 5.348 4.957 1 86.56 59 GLU B N 1
ATOM 1163 C CA . GLU B 1 59 ? 8.562 4.41 5.898 1 86.56 59 GLU B CA 1
ATOM 1164 C C . GLU B 1 59 ? 7.5 3.562 6.594 1 86.56 59 GLU B C 1
ATOM 1166 O O . GLU B 1 59 ? 7.488 3.451 7.82 1 86.56 59 GLU B O 1
ATOM 1171 N N . TRP B 1 60 ? 6.691 3.125 5.637 1 81.81 60 TRP B N 1
ATOM 1172 C CA . TRP B 1 60 ? 5.543 2.367 6.125 1 81.81 60 TRP B CA 1
ATOM 1173 C C . TRP B 1 60 ? 5.996 1.081 6.812 1 81.81 60 TRP B C 1
ATOM 1175 O O . TRP B 1 60 ? 6.711 0.271 6.219 1 81.81 60 TRP B O 1
ATOM 1185 N N . GLY B 1 61 ? 5.957 0.99 8.188 1 64.5 61 GLY B N 1
ATOM 1186 C CA . GLY B 1 61 ? 6.184 -0.212 8.977 1 64.5 61 GLY B CA 1
ATOM 1187 C C . GLY B 1 61 ? 5.016 -0.565 9.875 1 64.5 61 GLY B C 1
ATOM 1188 O O . GLY B 1 61 ? 4.246 0.311 10.273 1 64.5 61 GLY B O 1
ATOM 1189 N N . VAL B 1 62 ? 4.305 -1.671 9.555 1 52.66 62 VAL B N 1
ATOM 1190 C CA . VAL B 1 62 ? 3.176 -2.109 10.375 1 52.66 62 VAL B CA 1
ATOM 1191 C C . VAL B 1 62 ? 3.365 -1.64 11.812 1 52.66 62 VAL B C 1
ATOM 1193 O O . VAL B 1 62 ? 2.416 -1.185 12.453 1 52.66 62 VAL B O 1
ATOM 1196 N N . GLU B 1 63 ? 4.516 -1.728 12.383 1 53.75 63 GLU B N 1
ATOM 1197 C CA . GLU B 1 63 ? 4.691 -1.377 13.789 1 53.75 63 GLU B CA 1
ATOM 1198 C C . GLU B 1 63 ? 4.348 0.088 14.039 1 53.75 63 GLU B C 1
ATOM 1200 O O . GLU B 1 63 ? 3.738 0.423 15.055 1 53.75 63 GLU B O 1
ATOM 1205 N N . ASP B 1 64 ? 4.723 0.812 13.18 1 52.84 64 ASP B N 1
ATOM 1206 C CA . ASP B 1 64 ? 4.574 2.248 13.398 1 52.84 64 ASP B CA 1
ATOM 1207 C C . ASP B 1 64 ? 3.115 2.676 13.289 1 52.84 64 ASP B C 1
ATOM 1209 O O . ASP B 1 64 ? 2.674 3.588 13.984 1 52.84 64 ASP B O 1
ATOM 1213 N N . GLU B 1 65 ? 2.332 1.925 12.539 1 54.5 65 GLU B N 1
ATOM 1214 C CA . GLU B 1 65 ? 0.95 2.35 12.344 1 54.5 65 GLU B CA 1
ATOM 1215 C C . GLU B 1 65 ? 0.145 2.219 13.633 1 54.5 65 GLU B C 1
ATOM 1217 O O . GLU B 1 65 ? -0.639 3.105 13.977 1 54.5 65 GLU B O 1
ATOM 1222 N N . GLU B 1 66 ? 0.386 1.049 14.211 1 53.94 66 GLU B N 1
ATOM 1223 C CA . GLU B 1 66 ? -0.281 0.88 15.5 1 53.94 66 GLU B CA 1
ATOM 1224 C C . GLU B 1 66 ? 0.149 1.96 16.484 1 53.94 66 GLU B C 1
ATOM 1226 O O . GLU B 1 66 ? -0.675 2.484 17.25 1 53.94 66 GLU B O 1
ATOM 1231 N N . LEU B 1 67 ? 1.375 2.182 16.297 1 54.69 67 LEU B N 1
ATOM 1232 C CA . LEU B 1 67 ? 1.892 3.189 17.219 1 54.69 67 LEU B CA 1
ATOM 1233 C C . LEU B 1 67 ? 1.391 4.578 16.844 1 54.69 67 LEU B C 1
ATOM 1235 O O . LEU B 1 67 ? 1.029 5.371 17.719 1 54.69 67 LEU B O 1
ATOM 1239 N N . ALA B 1 68 ? 1.392 4.809 15.664 1 54.88 68 ALA B N 1
ATOM 1240 C CA . ALA B 1 68 ? 0.929 6.117 15.211 1 54.88 68 ALA B CA 1
ATOM 1241 C C . ALA B 1 68 ?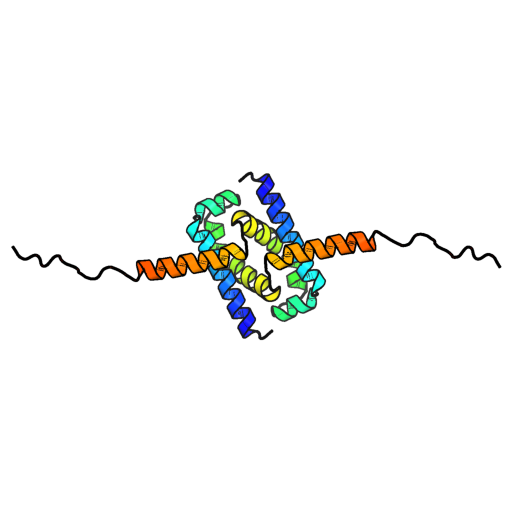 -0.556 6.309 15.5 1 54.88 68 ALA B C 1
ATOM 1243 O O . ALA B 1 68 ? -0.977 7.383 15.938 1 54.88 68 ALA B O 1
ATOM 1244 N N . GLU B 1 69 ? -1.334 5.297 15.25 1 58.81 69 GLU B N 1
ATOM 1245 C CA . GLU B 1 69 ? -2.752 5.363 15.586 1 58.81 69 GLU B CA 1
ATOM 1246 C C . GLU B 1 69 ? -2.955 5.57 17.094 1 58.81 69 GLU B C 1
ATOM 1248 O O . GLU B 1 69 ? -3.836 6.328 17.5 1 58.81 69 GLU B O 1
ATOM 1253 N N . LEU B 1 70 ? -2.119 4.754 17.75 1 59.03 70 LEU B N 1
ATOM 1254 C CA . LEU B 1 70 ? -2.197 4.93 19.203 1 59.03 70 LEU B CA 1
ATOM 1255 C C . LEU B 1 70 ? -1.785 6.344 19.594 1 59.03 70 LEU B C 1
ATOM 1257 O O . LEU B 1 70 ? -2.402 6.953 20.484 1 59.03 70 LEU B O 1
ATOM 1261 N N . ALA B 1 71 ? -0.838 6.789 18.922 1 57.56 71 ALA B N 1
ATOM 1262 C CA . ALA B 1 71 ? -0.373 8.141 19.234 1 57.56 71 ALA B CA 1
ATOM 1263 C C . ALA B 1 71 ? -1.436 9.172 18.875 1 57.56 71 ALA B C 1
ATOM 1265 O O . ALA B 1 71 ? -1.651 10.133 19.625 1 57.56 71 ALA B O 1
ATOM 1266 N N . LYS B 1 72 ? -2.062 9.039 17.875 1 59.16 72 LYS B N 1
ATOM 1267 C CA . LYS B 1 72 ? -3.129 9.953 17.469 1 59.16 72 LYS B CA 1
ATOM 1268 C C . LYS B 1 72 ? -4.324 9.852 18.406 1 59.16 72 LYS B C 1
ATOM 1270 O O . LYS B 1 72 ? -4.918 10.867 18.781 1 59.16 72 LYS B O 1
ATOM 1275 N N . LYS B 1 73 ? -4.715 8.57 18.688 1 58.56 73 LYS B N 1
ATOM 1276 C CA . LYS B 1 73 ? -5.797 8.383 19.641 1 58.56 73 LYS B CA 1
ATOM 1277 C C . LYS B 1 73 ? -5.465 9.023 20.984 1 58.56 73 LYS B C 1
ATOM 1279 O O . LYS B 1 73 ? -6.32 9.664 21.609 1 58.56 73 LYS B O 1
ATOM 1284 N N . VAL B 1 74 ? -4.312 8.844 21.297 1 59.5 74 VAL B N 1
ATOM 1285 C CA . VAL B 1 74 ? -3.879 9.438 22.562 1 59.5 74 VAL B CA 1
ATOM 1286 C C . VAL B 1 74 ? -3.844 10.953 22.422 1 59.5 74 VAL B C 1
ATOM 1288 O O . VAL B 1 74 ? -4.27 11.672 23.328 1 59.5 74 VAL B O 1
ATOM 1291 N N . ALA B 1 75 ? -3.42 11.445 21.359 1 55.97 75 ALA B N 1
ATOM 1292 C CA . ALA B 1 75 ? -3.416 12.883 21.125 1 55.97 75 ALA B CA 1
ATOM 1293 C C . ALA B 1 75 ? -4.84 13.438 21.078 1 55.97 75 ALA B C 1
ATOM 1295 O O . ALA B 1 75 ? -5.113 14.5 21.625 1 55.97 75 ALA B O 1
ATOM 1296 N N . HIS B 1 76 ? -5.648 12.781 20.391 1 62.31 76 HIS B N 1
ATOM 1297 C CA . HIS B 1 76 ? -7.055 13.172 20.344 1 62.31 76 HIS B CA 1
ATOM 1298 C C . HIS B 1 76 ? -7.66 13.164 21.75 1 62.31 76 HIS B C 1
ATOM 1300 O O . HIS B 1 76 ? -8.406 14.078 22.109 1 62.31 76 HIS B O 1
ATOM 1306 N N . LEU B 1 77 ? -7.363 12.156 22.438 1 60.06 77 LEU B N 1
ATOM 1307 C CA . LEU B 1 77 ? -7.832 12.055 23.812 1 60.06 77 LEU B CA 1
ATOM 1308 C C . LEU B 1 77 ? -7.234 13.156 24.672 1 60.06 77 LEU B C 1
ATOM 1310 O O . LEU B 1 77 ? -7.914 13.719 25.531 1 60.06 77 LEU B O 1
ATOM 1314 N N . LEU B 1 78 ? -6.109 13.539 24.312 1 59.75 78 LEU B N 1
ATOM 1315 C CA . LEU B 1 78 ? -5.422 14.586 25.062 1 59.75 78 LEU B CA 1
ATOM 1316 C C . LEU B 1 78 ? -5.902 15.969 24.641 1 59.75 78 LEU B C 1
ATOM 1318 O O . LEU B 1 78 ? -5.949 16.891 25.453 1 59.75 78 LEU B O 1
ATOM 1322 N N . THR B 1 79 ? -6.25 16.078 23.438 1 58.41 79 THR B N 1
ATOM 1323 C CA . THR B 1 79 ? -6.75 17.359 22.953 1 58.41 79 THR B CA 1
ATOM 1324 C C . THR B 1 79 ? -8.219 17.547 23.328 1 58.41 79 THR B C 1
ATOM 1326 O O . THR B 1 79 ? -8.688 18.672 23.484 1 58.41 79 THR B O 1
ATOM 1329 N N . LYS B 1 80 ? -8.938 16.469 23.109 1 56.59 80 LYS B N 1
ATOM 1330 C CA . LYS B 1 80 ? -10.32 16.578 23.562 1 56.59 80 LYS B CA 1
ATOM 1331 C C . LYS B 1 80 ? -10.383 16.812 25.078 1 56.59 80 LYS B C 1
ATOM 1333 O O . LYS B 1 80 ? -11.461 17.078 25.609 1 56.59 80 LYS B O 1
ATOM 1338 N N . GLU B 1 81 ? -9.422 16.391 25.797 1 50.38 81 GLU B N 1
ATOM 1339 C CA . GLU B 1 81 ? -9.422 16.781 27.203 1 50.38 81 GLU B CA 1
ATOM 1340 C C . GLU B 1 81 ? -9.078 18.266 27.359 1 50.38 81 GLU B C 1
ATOM 1342 O O . GLU B 1 81 ? -7.91 18.641 27.25 1 50.38 81 GLU B O 1
ATOM 1347 N N . LYS B 1 82 ? -9.602 19.172 26.594 1 47.91 82 LYS B N 1
ATOM 1348 C CA . LYS B 1 82 ? -9.625 20.594 26.906 1 47.91 82 LYS B CA 1
ATOM 1349 C C . LYS B 1 82 ? -9.938 20.828 28.375 1 47.91 82 LYS B C 1
ATOM 1351 O O . LYS B 1 82 ? -10.727 20.109 28.984 1 47.91 82 LYS B O 1
ATOM 1356 N N . PRO B 1 83 ? -9.18 21.797 29.062 1 46.72 83 PRO B N 1
ATOM 1357 C CA . PRO B 1 83 ? -8.961 22.422 30.375 1 46.72 83 PRO B CA 1
ATOM 1358 C C . PRO B 1 83 ? -10.266 22.875 31.031 1 46.72 83 PRO B C 1
ATOM 1360 O O . PRO B 1 83 ? -11.141 23.422 30.359 1 46.72 83 PRO B O 1
ATOM 1363 N N . GLN B 1 84 ? -10.828 22.266 31.922 1 43.34 84 GLN B N 1
ATOM 1364 C CA . GLN B 1 84 ? -11.688 22.969 32.875 1 43.34 84 GLN B CA 1
ATOM 1365 C C . GLN B 1 84 ? -11.219 24.406 33.094 1 43.34 84 GLN B C 1
ATOM 1367 O O . GLN B 1 84 ? -10.047 24.719 32.875 1 43.34 84 GLN B O 1
ATOM 1372 N N . ASP B 1 85 ? -12.148 25.453 33.125 1 41.81 85 ASP B N 1
ATOM 1373 C CA . ASP B 1 85 ? -12.188 26.828 33.656 1 41.81 85 ASP B CA 1
ATOM 1374 C C . ASP B 1 85 ? -11.367 26.969 34.938 1 41.81 85 ASP B C 1
ATOM 1376 O O . ASP B 1 85 ? -11.844 26.625 36 1 41.81 85 ASP B O 1
ATOM 1380 N N . CYS B 1 86 ? -10.461 26.172 35.156 1 43.59 86 CYS B N 1
ATOM 1381 C CA . CYS B 1 86 ? -9.938 26.531 36.469 1 43.59 86 CYS B CA 1
ATOM 1382 C C . CYS B 1 86 ? -9.586 28.016 36.531 1 43.59 86 CYS B C 1
ATOM 1384 O O . CYS B 1 86 ? -8.484 28.406 36.156 1 43.59 86 CYS B O 1
ATOM 1386 N N . GLY B 1 87 ? -10.391 28.844 35.75 1 40.03 87 GLY B N 1
ATOM 1387 C CA . GLY B 1 87 ? -10.227 30.234 36.188 1 40.03 87 GLY B CA 1
ATOM 1388 C C . GLY B 1 87 ? -10.109 30.375 37.688 1 40.03 87 GLY B C 1
ATOM 1389 O O . GLY B 1 87 ? -10.758 29.641 38.438 1 40.03 87 GLY B O 1
ATOM 1390 N N . ASN B 1 88 ? -8.891 30.531 38.281 1 42.41 88 ASN B N 1
ATOM 1391 C CA . ASN B 1 88 ? -8.469 31.016 39.562 1 42.41 88 ASN B CA 1
ATOM 1392 C C . ASN B 1 88 ? -9.469 32.031 40.156 1 42.41 88 ASN B C 1
ATOM 1394 O O . ASN B 1 88 ? -9.695 33.094 39.562 1 42.41 88 ASN B O 1
ATOM 1398 N N . SER B 1 89 ? -10.695 31.641 40.5 1 42.03 89 SER B N 1
ATOM 1399 C CA . SER B 1 89 ? -11.547 32.406 41.406 1 42.03 89 SER B CA 1
ATOM 1400 C C . SER B 1 89 ? -10.727 33.031 42.531 1 42.03 89 SER B C 1
ATOM 1402 O O . SER B 1 89 ? -10.75 32.562 43.656 1 42.03 89 SER B O 1
ATOM 1404 N N . PHE B 1 90 ? -9.344 33.094 42.438 1 40.56 90 PHE B N 1
ATOM 1405 C CA . PHE B 1 90 ? -8.773 33.875 43.531 1 40.56 90 PHE B CA 1
ATOM 1406 C C . PHE B 1 90 ? -9.367 35.281 43.531 1 40.56 90 PHE B C 1
ATOM 1408 O O . PHE B 1 90 ? -9.102 36.062 42.625 1 40.56 90 PHE B O 1
ATOM 1415 N N . GLU B 1 91 ? -10.734 35.438 43.719 1 42 91 GLU B N 1
ATOM 1416 C CA . GLU B 1 91 ? -11.32 36.719 44.094 1 42 91 GLU B CA 1
ATOM 1417 C C . GLU B 1 91 ? -10.352 37.5 44.969 1 42 91 GLU B C 1
ATOM 1419 O O . GLU B 1 91 ? -9.797 37 45.938 1 42 91 GLU B O 1
ATOM 1424 N N . ALA B 1 92 ? -9.914 38.688 44.406 1 39.78 92 ALA B N 1
ATOM 1425 C CA . ALA B 1 92 ? -9.344 39.812 45.125 1 39.78 92 ALA B CA 1
ATOM 1426 C C . ALA B 1 92 ? -10.203 40.188 46.344 1 39.78 92 ALA B C 1
ATOM 1428 O O . ALA B 1 92 ? -11.43 40.094 46.281 1 39.78 92 ALA B O 1
#

Foldseek 3Di:
DPPVVLLVQLVVQLVVVVVVCVVCDLCVVCVVVVHDSVVVVVCNVPVSSVVSSVCSVVVPDPVVVVVVVVVVVVVCVVVVPPDDCPVPVVPD/DPPVVLLVQLVVQLVVVVVVCVVCDLCVVCVVVVHDSVVVVVCNPPVSSVVSSVCSVVVPDPVVVVVVVVVVVVVCVVVVPPDDCPVVVPPD